Protein AF-A0A350BRD8-F1 (afdb_monomer_lite)

Secondary structure (DSSP, 8-state):
---HHHHHHHHHHHHHHHTTT--B--HHHH-STT-SPSSTTPPPP-TTSHHHHHHHH--S-EEEE-TTSEEEEEEE------SGGGGS-HHHHHHHHHHHHH-TTS-HHHHHHHHHHHHS--TTTSPEEEEEEEEHHHHT--HHHHHTSPBHHHHHHHHTTTSTT---S-----------------------EEEE--TT--HHHHHHHTT--HHHHHHHTT-S-TT---TT-EEEE-

Structure (mmCIF, N/CA/C/O backbone):
data_AF-A0A350BRD8-F1
#
_entry.id   AF-A0A350BRD8-F1
#
loop_
_atom_site.group_PDB
_atom_site.id
_atom_site.type_symbol
_atom_site.label_atom_id
_atom_site.label_alt_id
_atom_site.label_comp_id
_atom_site.label_asym_id
_atom_site.label_entity_id
_atom_site.label_seq_id
_atom_site.pdbx_PDB_ins_code
_atom_site.Cartn_x
_atom_site.Cartn_y
_atom_site.Cartn_z
_atom_site.occupancy
_atom_site.B_iso_or_equiv
_atom_site.auth_seq_id
_atom_site.auth_comp_id
_atom_site.auth_asym_id
_atom_site.auth_atom_id
_atom_site.pdbx_PDB_model_num
ATOM 1 N N . MET A 1 1 ? 2.382 -10.582 1.939 1.00 63.00 1 MET A N 1
ATOM 2 C CA . MET A 1 1 ? 1.944 -9.892 3.173 1.00 63.00 1 MET A CA 1
ATOM 3 C C . MET A 1 1 ? 3.090 -9.024 3.667 1.00 63.00 1 MET A C 1
ATOM 5 O O . MET A 1 1 ? 4.219 -9.290 3.276 1.00 63.00 1 MET A O 1
ATOM 9 N N . PHE A 1 2 ? 2.785 -7.983 4.441 1.00 81.75 2 PHE A N 1
ATOM 10 C CA . PHE A 1 2 ? 3.766 -7.047 4.998 1.00 81.75 2 PHE A CA 1
ATOM 11 C C . PHE A 1 2 ? 4.495 -7.648 6.200 1.00 81.75 2 PHE A C 1
ATOM 13 O O . PHE A 1 2 ? 3.913 -8.454 6.925 1.00 81.75 2 PHE A O 1
ATOM 20 N N . ASN A 1 3 ? 5.745 -7.245 6.429 1.00 87.12 3 ASN A N 1
ATOM 21 C CA . ASN A 1 3 ? 6.460 -7.598 7.656 1.00 87.12 3 ASN A CA 1
ATOM 22 C C . ASN A 1 3 ? 5.919 -6.808 8.870 1.00 87.12 3 ASN A C 1
ATOM 24 O O . ASN A 1 3 ? 5.036 -5.957 8.736 1.00 87.12 3 ASN A O 1
ATOM 28 N N . GLU A 1 4 ? 6.427 -7.087 10.071 1.00 88.00 4 GLU A N 1
ATOM 29 C CA . GLU A 1 4 ? 5.948 -6.460 11.313 1.00 88.00 4 GLU A CA 1
ATOM 30 C C . GLU A 1 4 ? 6.152 -4.933 11.336 1.00 88.00 4 GLU A C 1
ATOM 32 O O . GLU A 1 4 ? 5.241 -4.181 11.697 1.00 88.00 4 GLU A O 1
ATOM 37 N N . ASN A 1 5 ? 7.310 -4.456 10.871 1.00 86.75 5 ASN A N 1
ATOM 38 C CA . ASN A 1 5 ? 7.637 -3.029 10.817 1.00 86.75 5 A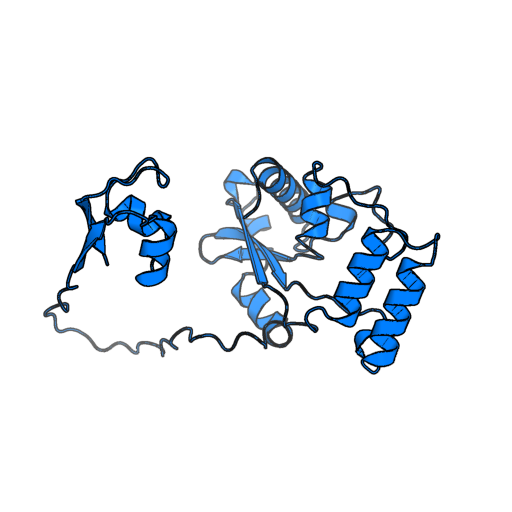SN A CA 1
ATOM 39 C C . ASN A 1 5 ? 6.744 -2.283 9.814 1.00 86.75 5 ASN A C 1
ATOM 41 O O . ASN A 1 5 ? 6.258 -1.186 10.094 1.00 86.75 5 ASN A O 1
ATOM 45 N N . GLU A 1 6 ? 6.490 -2.885 8.653 1.00 87.81 6 GLU A N 1
ATOM 46 C CA . GLU A 1 6 ? 5.563 -2.376 7.641 1.00 87.81 6 GLU A CA 1
ATOM 47 C C . GLU A 1 6 ? 4.118 -2.389 8.151 1.00 87.81 6 GLU A C 1
ATOM 49 O O . GLU A 1 6 ? 3.404 -1.401 8.010 1.00 87.81 6 GLU A O 1
ATOM 54 N N . SER A 1 7 ? 3.686 -3.463 8.808 1.00 89.12 7 SER A N 1
ATOM 55 C CA . SER A 1 7 ? 2.334 -3.563 9.373 1.00 89.12 7 SER A CA 1
ATOM 56 C C . SER A 1 7 ? 2.096 -2.503 10.452 1.00 89.12 7 SER A C 1
ATOM 58 O O . SER A 1 7 ? 1.042 -1.859 10.482 1.00 89.12 7 SER A O 1
ATOM 60 N N . THR A 1 8 ? 3.104 -2.252 11.290 1.00 91.44 8 THR A N 1
ATOM 61 C CA . THR A 1 8 ? 3.085 -1.192 12.305 1.00 91.44 8 THR A CA 1
ATOM 62 C C . THR A 1 8 ? 3.026 0.189 11.655 1.00 91.44 8 THR A C 1
ATOM 64 O O . THR A 1 8 ? 2.136 0.986 11.960 1.00 91.44 8 THR A O 1
ATOM 67 N N . ALA A 1 9 ? 3.904 0.459 10.684 1.00 92.12 9 ALA A N 1
ATOM 68 C CA . ALA A 1 9 ? 3.920 1.731 9.966 1.00 92.12 9 ALA A CA 1
ATOM 69 C C . ALA A 1 9 ? 2.599 2.003 9.226 1.00 92.12 9 ALA A C 1
ATOM 71 O O . ALA A 1 9 ? 2.109 3.137 9.233 1.00 92.12 9 ALA A O 1
ATOM 72 N N . LEU A 1 10 ? 2.001 0.977 8.616 1.00 93.12 10 LEU A N 1
ATOM 73 C CA . LEU A 1 10 ? 0.715 1.075 7.932 1.00 93.12 10 LEU A CA 1
ATOM 74 C C . LEU A 1 10 ? -0.419 1.366 8.921 1.00 93.12 10 LEU A C 1
ATOM 76 O O . LEU A 1 10 ? -1.242 2.247 8.668 1.00 93.12 10 LEU A O 1
ATOM 80 N N . SER A 1 11 ? -0.418 0.698 10.075 1.00 94.06 11 SER A N 1
ATOM 81 C CA . SER A 1 11 ? -1.377 0.945 11.157 1.00 94.06 11 SER A CA 1
ATOM 82 C C . SER A 1 11 ? -1.298 2.385 11.668 1.00 94.06 11 SER A C 1
ATOM 84 O O . SER A 1 11 ? -2.327 3.043 11.822 1.00 94.06 11 SER A O 1
ATOM 86 N N . ASP A 1 12 ? -0.094 2.930 11.850 1.00 94.31 12 ASP A N 1
ATOM 87 C CA . ASP A 1 12 ? 0.103 4.326 12.262 1.00 94.31 12 ASP A CA 1
ATOM 88 C C . ASP A 1 12 ? -0.405 5.330 11.222 1.00 94.31 12 ASP A C 1
ATOM 90 O O . ASP A 1 12 ? -0.990 6.365 11.563 1.00 94.31 12 ASP A O 1
ATOM 94 N N . ILE A 1 13 ? -0.195 5.038 9.935 1.00 94.62 13 ILE A N 1
ATOM 95 C CA . ILE A 1 13 ? -0.726 5.853 8.836 1.00 94.62 13 ILE A CA 1
ATOM 96 C C . ILE A 1 13 ? -2.254 5.848 8.877 1.00 94.62 13 ILE A C 1
ATOM 98 O O . ILE A 1 13 ? -2.859 6.921 8.811 1.00 94.62 13 ILE A O 1
ATOM 102 N N . VAL A 1 14 ? -2.868 4.674 9.038 1.00 95.69 14 VAL A N 1
ATOM 103 C CA . VAL A 1 14 ? -4.323 4.525 9.143 1.00 95.69 14 VAL A CA 1
ATOM 104 C C . VAL A 1 14 ? -4.855 5.321 10.329 1.00 95.69 14 VAL A C 1
ATOM 106 O O . VAL A 1 14 ? -5.685 6.205 10.126 1.00 95.69 14 VAL A O 1
ATOM 109 N N . LYS A 1 15 ? -4.315 5.117 11.538 1.00 94.81 15 LYS A N 1
ATOM 110 C CA . LYS A 1 15 ? -4.694 5.873 12.748 1.00 94.81 15 LYS A CA 1
ATOM 111 C C . LYS A 1 15 ? -4.686 7.383 12.501 1.00 94.81 15 LYS A C 1
ATOM 113 O O . LYS A 1 15 ? -5.634 8.093 12.833 1.00 94.81 15 LYS A O 1
ATOM 118 N N . LYS A 1 16 ? -3.627 7.881 11.857 1.00 94.50 16 LYS A N 1
ATOM 119 C CA . LYS A 1 16 ? -3.446 9.303 11.542 1.00 94.50 16 LYS A CA 1
ATOM 120 C C . LYS A 1 16 ? -4.403 9.835 10.472 1.00 94.50 16 LYS A C 1
ATOM 122 O O . LYS A 1 16 ? -4.724 11.023 10.507 1.00 94.50 16 LYS A O 1
ATOM 127 N N . GLN A 1 17 ? -4.801 9.0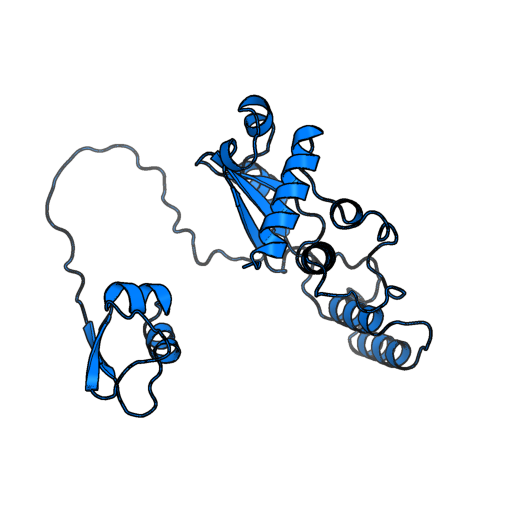29 9.489 1.00 96.12 17 GLN A N 1
ATOM 128 C CA . GLN A 1 17 ? -5.782 9.449 8.482 1.00 96.12 17 GLN A CA 1
ATOM 129 C C . GLN A 1 17 ? -7.196 9.429 9.053 1.00 96.12 17 GLN A C 1
ATOM 131 O O . GLN A 1 17 ? -7.922 10.413 8.917 1.00 96.12 17 GLN A O 1
ATOM 136 N N . VAL A 1 18 ? -7.560 8.359 9.759 1.00 94.88 18 VAL A N 1
ATOM 137 C CA . VAL A 1 18 ? -8.897 8.212 10.337 1.00 94.88 18 VAL A CA 1
ATOM 138 C C . VAL A 1 18 ? -9.157 9.277 11.405 1.00 94.88 18 VAL A C 1
ATOM 140 O O . VAL A 1 18 ? -10.236 9.865 11.420 1.00 94.88 18 VAL A O 1
ATOM 143 N N . SER A 1 19 ? -8.154 9.651 12.210 1.00 92.75 19 SER A N 1
ATOM 144 C CA . SER A 1 19 ? -8.284 10.769 13.162 1.00 92.75 19 SER A CA 1
ATOM 145 C C . SER A 1 19 ? -8.544 12.127 12.498 1.00 92.75 19 SER A C 1
ATOM 147 O O . SER A 1 19 ? -9.063 13.041 13.133 1.00 92.75 19 SER A O 1
ATOM 149 N N . LYS A 1 20 ? -8.242 12.255 11.201 1.00 94.56 20 LYS A N 1
ATOM 150 C CA . LYS A 1 20 ? -8.542 13.430 10.369 1.00 94.56 20 LYS A CA 1
ATOM 151 C C . LYS A 1 20 ? -9.821 13.267 9.548 1.00 94.56 20 LYS A C 1
ATOM 153 O O . LYS A 1 20 ? -10.040 14.054 8.630 1.00 94.56 20 LYS A O 1
ATOM 158 N N . ASN A 1 21 ? -10.634 12.251 9.843 1.00 93.50 21 ASN A N 1
ATOM 159 C CA . ASN A 1 21 ? -11.812 11.863 9.068 1.00 93.50 21 ASN A CA 1
ATOM 160 C C . ASN A 1 21 ? -11.491 11.588 7.588 1.00 93.50 21 ASN A C 1
ATOM 162 O O . ASN A 1 21 ? -12.260 11.947 6.698 1.00 93.50 21 ASN A O 1
ATOM 166 N N . LYS A 1 22 ? -10.331 10.981 7.311 1.00 96.06 22 LYS A N 1
ATOM 167 C CA . LYS A 1 22 ? -9.925 10.584 5.960 1.00 96.06 22 LYS A CA 1
ATOM 168 C C . LYS A 1 22 ? -9.938 9.070 5.812 1.00 96.06 22 LYS A C 1
ATOM 170 O O . LYS A 1 22 ? -9.469 8.348 6.685 1.00 96.06 22 LYS A O 1
ATOM 175 N N . SER A 1 23 ? -10.398 8.622 4.649 1.00 95.69 23 SER A N 1
ATOM 176 C CA . SER A 1 23 ? -10.415 7.221 4.215 1.00 95.69 23 SER A CA 1
ATOM 177 C C . SER A 1 23 ? -9.459 6.958 3.044 1.00 95.69 23 SER A C 1
ATOM 179 O O . SER A 1 23 ? -9.610 5.987 2.313 1.00 95.69 23 SER A O 1
ATOM 181 N N . SER A 1 24 ? -8.473 7.830 2.832 1.00 93.88 24 SER A N 1
ATOM 182 C CA . SER A 1 24 ? -7.509 7.736 1.731 1.00 93.88 24 SER A CA 1
ATOM 183 C C . SER A 1 24 ? -6.085 7.894 2.242 1.00 93.88 24 SER A C 1
ATOM 185 O O . SER A 1 24 ? -5.833 8.757 3.085 1.00 93.88 24 SER A O 1
ATOM 187 N N . ILE A 1 25 ? -5.156 7.144 1.662 1.00 91.56 25 ILE A N 1
ATOM 188 C CA . ILE A 1 25 ? -3.717 7.269 1.877 1.00 91.56 25 ILE A CA 1
ATOM 189 C C . ILE A 1 25 ? -3.098 7.839 0.602 1.00 91.56 25 ILE A C 1
ATOM 191 O O . ILE A 1 25 ? -3.325 7.352 -0.502 1.00 91.56 25 ILE A O 1
ATOM 195 N N . SER A 1 26 ? -2.318 8.902 0.743 1.00 89.00 26 SER A N 1
ATOM 196 C CA . SER A 1 26 ? -1.551 9.508 -0.340 1.00 89.00 26 SER A CA 1
ATOM 197 C C . SER A 1 26 ? -0.060 9.225 -0.180 1.00 89.00 26 SER A C 1
ATOM 199 O O . SER A 1 26 ? 0.421 8.895 0.902 1.00 89.00 26 SER A O 1
ATOM 201 N N . TYR A 1 27 ? 0.720 9.465 -1.236 1.00 83.19 27 TYR A N 1
ATOM 202 C CA . TYR A 1 27 ? 2.174 9.294 -1.181 1.00 83.19 27 TYR A CA 1
ATOM 203 C C . TYR A 1 27 ? 2.873 10.101 -0.076 1.00 83.19 27 TYR A C 1
ATOM 205 O O . TYR A 1 27 ? 3.915 9.675 0.417 1.00 83.19 27 TYR A O 1
ATOM 213 N N . ARG A 1 28 ? 2.297 11.241 0.329 1.00 84.31 28 ARG A N 1
ATOM 214 C CA . ARG A 1 28 ? 2.833 12.098 1.402 1.00 84.31 28 ARG A CA 1
ATOM 215 C C . ARG A 1 28 ? 2.565 11.554 2.803 1.00 84.31 28 ARG A C 1
ATOM 217 O O . ARG A 1 28 ? 3.117 12.062 3.776 1.00 84.31 28 ARG A O 1
ATOM 224 N N . ASP A 1 29 ? 1.668 10.580 2.918 1.00 89.25 29 ASP A N 1
ATOM 225 C CA . ASP A 1 29 ? 1.306 9.986 4.199 1.00 89.25 29 ASP A CA 1
ATOM 226 C C . ASP A 1 29 ? 2.288 8.887 4.611 1.00 89.25 29 ASP A C 1
ATOM 228 O O . ASP A 1 29 ? 2.508 8.698 5.810 1.00 89.25 29 ASP A O 1
ATOM 232 N N . TYR A 1 30 ? 2.935 8.237 3.636 1.00 84.88 30 TYR A N 1
ATOM 233 C CA . TYR A 1 30 ? 4.075 7.359 3.885 1.00 84.88 30 TYR A CA 1
ATOM 234 C C . TYR A 1 30 ? 5.294 8.170 4.324 1.00 84.88 30 TYR A C 1
ATOM 236 O O . TYR A 1 30 ? 5.845 7.897 5.384 1.00 84.88 30 TYR A O 1
ATOM 244 N N . ASP A 1 31 ? 5.650 9.213 3.571 1.00 77.25 31 ASP A N 1
ATOM 245 C CA . ASP A 1 31 ? 6.825 10.048 3.827 1.00 77.25 31 ASP A CA 1
ATOM 246 C C . ASP A 1 31 ? 6.555 11.516 3.435 1.00 77.25 31 ASP A C 1
ATOM 248 O O . ASP A 1 31 ? 6.127 11.809 2.314 1.00 77.25 31 ASP A O 1
ATOM 252 N N . ARG A 1 32 ? 6.805 12.444 4.374 1.00 62.56 32 ARG A N 1
ATOM 253 C CA . ARG A 1 32 ? 6.622 13.894 4.185 1.00 62.56 32 ARG A CA 1
ATOM 254 C C . ARG A 1 32 ? 7.694 14.511 3.284 1.00 62.56 32 ARG A C 1
ATOM 256 O O . ARG A 1 32 ? 7.379 15.473 2.586 1.00 62.56 32 ARG A O 1
ATOM 263 N N . GLU A 1 33 ? 8.918 13.985 3.293 1.00 56.09 33 GLU A N 1
ATOM 264 C CA . GLU A 1 33 ? 10.024 14.493 2.470 1.00 56.09 33 GLU A CA 1
ATOM 265 C C . GLU A 1 33 ? 9.854 14.069 1.005 1.00 56.09 33 GLU A C 1
ATOM 267 O O . GLU A 1 33 ? 10.096 14.844 0.077 1.00 56.09 33 GLU A O 1
ATOM 272 N N . GLY A 1 34 ? 9.286 12.882 0.783 1.00 52.00 34 GLY A N 1
ATOM 273 C CA . GLY A 1 34 ? 8.951 12.325 -0.527 1.00 52.00 34 GLY A CA 1
ATOM 274 C C . GLY A 1 34 ? 7.733 12.943 -1.227 1.00 52.00 34 GLY A C 1
ATOM 275 O O . GLY A 1 34 ? 7.100 12.264 -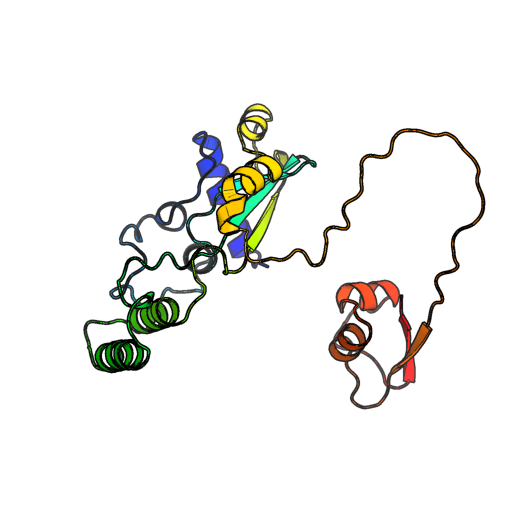2.036 1.00 52.00 34 GLY A O 1
ATOM 276 N N . GLY A 1 35 ? 7.385 14.203 -0.933 1.00 46.75 35 GLY A N 1
ATOM 277 C CA . GLY A 1 35 ? 6.316 14.962 -1.594 1.00 46.75 35 GLY A CA 1
ATOM 278 C C . GLY A 1 35 ? 6.570 15.286 -3.074 1.00 46.75 35 GLY A C 1
ATOM 279 O O . GLY A 1 35 ? 5.656 15.779 -3.741 1.00 46.75 35 GLY A O 1
ATOM 280 N N . LYS A 1 36 ? 7.768 14.981 -3.592 1.00 53.09 36 LYS A N 1
ATOM 281 C CA . LYS A 1 36 ? 8.042 14.848 -5.029 1.00 53.09 36 LYS A CA 1
ATOM 282 C C . LYS A 1 36 ? 7.532 13.471 -5.463 1.00 53.09 36 LYS A C 1
ATOM 284 O O . LYS A 1 36 ? 7.886 12.467 -4.850 1.00 53.09 36 LYS A O 1
ATOM 289 N N . GLY A 1 37 ? 6.630 13.435 -6.442 1.00 54.84 37 GLY A N 1
ATOM 290 C CA . GLY A 1 37 ? 6.007 12.197 -6.915 1.00 54.84 37 GLY A CA 1
ATOM 291 C C . GLY A 1 37 ? 7.032 11.103 -7.223 1.00 54.84 37 GLY A C 1
ATOM 292 O O . GLY A 1 37 ? 8.184 11.388 -7.542 1.00 54.84 37 GLY A O 1
ATOM 293 N N . ILE A 1 38 ? 6.597 9.847 -7.116 1.00 57.16 38 ILE A N 1
ATOM 294 C CA . ILE A 1 38 ? 7.319 8.726 -7.717 1.00 57.16 38 ILE A CA 1
ATOM 295 C C . ILE A 1 38 ? 7.518 9.071 -9.201 1.00 57.16 38 ILE A C 1
ATOM 297 O O . ILE A 1 38 ? 6.546 9.401 -9.877 1.00 57.16 38 ILE A O 1
ATOM 301 N N . GLY A 1 39 ? 8.760 9.087 -9.681 1.00 60.25 39 GLY A N 1
ATOM 302 C CA . GLY A 1 39 ? 9.071 9.534 -11.038 1.00 60.25 39 GLY A CA 1
ATOM 303 C C . GLY A 1 39 ? 10.533 9.314 -11.413 1.00 60.25 39 GLY A C 1
ATOM 304 O O . GLY A 1 39 ? 11.328 8.842 -10.601 1.00 60.25 39 GLY A O 1
ATOM 305 N N . TYR A 1 40 ? 10.895 9.671 -12.646 1.00 56.16 40 TYR A N 1
ATOM 306 C CA . TYR A 1 40 ? 12.172 9.287 -13.265 1.00 56.16 40 TYR A CA 1
ATOM 307 C C . TYR A 1 40 ? 13.433 9.784 -12.526 1.00 56.16 40 TYR A C 1
ATOM 309 O O . TYR A 1 40 ? 14.474 9.125 -12.561 1.00 56.16 40 TYR A O 1
ATOM 317 N N . GLY A 1 41 ? 13.330 10.901 -11.798 1.00 58.34 41 GLY A N 1
ATOM 318 C CA . GLY A 1 41 ? 14.420 11.472 -10.995 1.00 58.34 41 GLY A CA 1
ATOM 319 C C . GLY A 1 41 ? 14.509 10.959 -9.551 1.00 58.34 41 GLY A C 1
ATOM 320 O O . GLY A 1 41 ? 15.322 11.460 -8.777 1.00 58.34 41 GLY A O 1
ATOM 321 N N . MET A 1 42 ? 13.659 10.011 -9.140 1.00 67.81 42 MET A N 1
ATOM 322 C CA . MET A 1 42 ? 13.693 9.460 -7.783 1.00 67.81 42 MET A CA 1
ATOM 323 C C . MET A 1 42 ? 14.839 8.451 -7.649 1.00 67.81 42 MET A C 1
ATOM 325 O O . MET A 1 42 ? 14.845 7.447 -8.343 1.00 67.81 42 MET A O 1
ATOM 329 N N . GLY A 1 43 ? 15.791 8.671 -6.739 1.00 65.69 43 GLY A N 1
ATOM 330 C CA . GLY A 1 43 ? 16.814 7.662 -6.422 1.00 65.69 43 GLY A CA 1
ATOM 331 C C . GLY A 1 43 ? 16.208 6.330 -5.952 1.00 65.69 43 GLY A C 1
ATOM 332 O O . GLY A 1 43 ? 15.028 6.271 -5.606 1.00 65.69 43 GLY A O 1
ATOM 333 N N . ILE A 1 44 ? 17.010 5.256 -5.914 1.00 67.50 44 ILE A N 1
ATOM 334 C CA . ILE A 1 44 ? 16.537 3.970 -5.372 1.00 67.50 44 ILE A CA 1
ATOM 335 C C . ILE A 1 44 ? 16.072 4.205 -3.926 1.00 67.50 44 ILE A C 1
ATOM 337 O O . ILE A 1 44 ? 16.878 4.663 -3.111 1.00 67.50 44 ILE A O 1
ATOM 341 N N . PRO A 1 45 ? 14.794 3.939 -3.602 1.00 68.88 45 PRO A N 1
ATOM 342 C CA . PRO A 1 45 ? 14.314 4.065 -2.237 1.00 68.88 45 PRO A CA 1
ATOM 343 C C . PRO A 1 45 ? 15.050 3.068 -1.342 1.00 68.88 45 PRO A C 1
ATOM 345 O O . PRO A 1 45 ? 15.261 1.917 -1.719 1.00 68.88 45 PRO A O 1
ATOM 348 N N . ASP A 1 46 ? 15.400 3.503 -0.137 1.00 77.31 46 ASP A N 1
ATOM 349 C CA . ASP A 1 46 ? 15.833 2.584 0.908 1.00 77.31 46 ASP A CA 1
ATOM 350 C C . ASP A 1 46 ? 14.633 1.739 1.352 1.00 77.31 46 ASP A C 1
ATOM 352 O O . ASP A 1 46 ? 13.728 2.240 2.018 1.00 77.31 46 ASP A O 1
ATOM 356 N N . LEU A 1 47 ? 14.606 0.474 0.932 1.00 78.50 47 LEU A N 1
ATOM 357 C CA . LEU A 1 47 ? 13.527 -0.462 1.249 1.00 78.50 47 LEU A CA 1
ATOM 358 C C . LEU A 1 47 ? 13.628 -1.029 2.673 1.00 78.50 47 LEU A C 1
ATOM 360 O O . LEU A 1 47 ? 12.710 -1.720 3.102 1.00 78.50 47 LEU A O 1
ATOM 364 N N . SER A 1 48 ? 14.704 -0.733 3.415 1.00 81.62 48 SER A N 1
ATOM 365 C CA . SER A 1 48 ? 14.762 -1.042 4.849 1.00 81.62 48 SER A CA 1
ATOM 366 C C . SER A 1 48 ? 13.874 -0.106 5.676 1.00 81.62 48 SER A C 1
ATOM 368 O O . SER A 1 48 ? 13.433 -0.474 6.765 1.00 81.62 48 SER A O 1
ATOM 370 N N . ASP A 1 49 ? 13.542 1.075 5.138 1.00 85.19 49 ASP A N 1
ATOM 371 C CA . ASP A 1 49 ? 12.535 1.963 5.706 1.00 85.19 49 ASP A CA 1
ATOM 372 C C . ASP A 1 49 ? 11.128 1.416 5.384 1.00 85.19 49 ASP A C 1
ATOM 374 O O . ASP A 1 49 ? 10.709 1.416 4.216 1.00 85.19 49 ASP A O 1
ATOM 378 N N . PRO A 1 50 ? 10.348 0.998 6.400 1.00 86.44 50 PRO A N 1
ATOM 379 C CA . PRO A 1 50 ? 9.041 0.389 6.185 1.00 86.44 50 PRO A CA 1
ATOM 380 C C . PRO A 1 50 ? 8.065 1.336 5.480 1.00 86.44 50 PRO A C 1
ATOM 382 O O . PRO A 1 50 ? 7.225 0.891 4.704 1.00 86.44 50 PRO A O 1
ATOM 385 N N . ARG A 1 51 ? 8.170 2.655 5.680 1.00 87.25 51 ARG A N 1
ATOM 386 C CA . ARG A 1 51 ? 7.290 3.628 5.021 1.00 87.25 51 ARG A CA 1
ATOM 387 C C . ARG A 1 51 ? 7.626 3.768 3.544 1.00 87.25 51 ARG A C 1
ATOM 389 O O . ARG A 1 51 ? 6.713 3.878 2.726 1.00 87.25 51 ARG A O 1
ATOM 396 N N . LYS A 1 52 ? 8.910 3.740 3.184 1.00 83.38 52 LYS A N 1
ATOM 397 C CA . LYS A 1 52 ? 9.333 3.766 1.776 1.00 83.38 52 LYS A CA 1
ATOM 398 C C . LYS A 1 52 ? 8.997 2.455 1.072 1.00 83.38 52 LYS A C 1
ATOM 400 O O . LYS A 1 52 ? 8.522 2.510 -0.060 1.00 83.38 52 LYS A O 1
ATOM 405 N N . SER A 1 53 ? 9.147 1.313 1.744 1.00 83.62 53 SER A N 1
ATOM 406 C CA . SER A 1 53 ? 8.700 0.014 1.223 1.00 83.62 53 SER A CA 1
ATOM 407 C C . SER A 1 53 ? 7.184 -0.012 0.980 1.00 83.62 53 SER A C 1
ATOM 409 O O . SER A 1 53 ? 6.725 -0.312 -0.128 1.00 83.62 53 SER A O 1
ATOM 411 N N . LEU A 1 54 ? 6.391 0.429 1.965 1.00 85.81 54 LEU A N 1
ATOM 412 C CA . LEU A 1 54 ? 4.941 0.575 1.819 1.00 85.81 54 LEU A CA 1
ATOM 413 C C . LEU A 1 54 ? 4.576 1.525 0.682 1.00 85.81 54 LEU A C 1
ATOM 415 O O . LEU A 1 54 ? 3.690 1.197 -0.085 1.00 85.81 54 LEU A O 1
ATOM 419 N N . LYS A 1 55 ? 5.265 2.660 0.521 1.00 82.00 55 LYS A N 1
ATOM 420 C CA . LYS A 1 55 ? 5.032 3.609 -0.583 1.00 82.00 55 LYS A CA 1
ATOM 421 C C . LYS A 1 55 ? 5.235 2.983 -1.970 1.00 82.00 55 LYS A C 1
ATOM 423 O O . LYS A 1 55 ? 4.642 3.449 -2.942 1.00 82.00 55 LYS A O 1
ATOM 428 N N . MET A 1 56 ? 6.123 1.996 -2.075 1.00 76.88 56 MET A N 1
ATOM 429 C CA . MET A 1 56 ? 6.409 1.290 -3.328 1.00 76.88 56 MET A CA 1
ATOM 430 C C . MET A 1 56 ? 5.426 0.150 -3.584 1.00 76.88 56 MET A C 1
ATOM 432 O O . MET A 1 56 ? 5.095 -0.126 -4.736 1.00 76.88 56 MET A O 1
ATOM 436 N N . THR A 1 57 ? 4.957 -0.489 -2.513 1.00 78.19 57 THR A N 1
ATOM 437 C CA . THR A 1 57 ? 4.031 -1.625 -2.591 1.00 78.19 57 THR A CA 1
ATOM 438 C C . THR A 1 57 ? 2.576 -1.175 -2.693 1.00 78.19 57 THR A C 1
ATOM 440 O O . THR A 1 57 ? 1.798 -1.735 -3.456 1.00 78.19 57 THR A O 1
ATOM 443 N N . LEU A 1 58 ? 2.217 -0.153 -1.921 1.00 78.50 58 LEU A N 1
ATOM 444 C CA . LEU A 1 58 ? 0.922 0.503 -1.896 1.00 78.50 58 LEU A CA 1
ATOM 445 C C . LEU A 1 58 ? 1.058 1.870 -2.561 1.00 78.50 58 LEU A C 1
ATOM 447 O O . LEU A 1 58 ? 1.822 2.733 -2.123 1.00 78.50 58 LEU A O 1
ATOM 451 N N . GLY A 1 59 ? 0.271 2.088 -3.604 1.00 78.56 59 GLY A N 1
ATOM 452 C CA . GLY A 1 59 ? 0.088 3.390 -4.208 1.00 78.56 59 GLY A CA 1
ATOM 453 C C . GLY A 1 59 ? -0.773 4.301 -3.331 1.00 78.56 59 GLY A C 1
ATOM 454 O O . GLY A 1 59 ? -0.593 4.444 -2.113 1.00 78.56 59 GLY A O 1
ATOM 455 N N . LYS A 1 60 ? -1.741 4.956 -3.971 1.00 84.38 60 LYS A N 1
ATOM 456 C CA . LYS A 1 60 ? -2.758 5.744 -3.270 1.00 84.38 60 LYS A CA 1
ATOM 457 C C . LYS A 1 60 ? -3.864 4.813 -2.768 1.00 84.38 60 LYS A C 1
ATOM 459 O O . LYS A 1 60 ? -4.888 4.653 -3.423 1.00 84.38 60 LYS A O 1
ATOM 464 N N . GLY A 1 61 ? -3.651 4.221 -1.598 1.00 88.94 61 GLY A N 1
ATOM 465 C CA . GLY A 1 61 ? -4.607 3.296 -0.995 1.00 88.94 61 GLY A CA 1
ATOM 466 C C . GLY A 1 61 ? -5.877 3.972 -0.469 1.00 88.94 61 GLY A C 1
ATOM 467 O O . GLY A 1 61 ? -5.919 5.173 -0.189 1.00 88.94 61 GLY A O 1
ATOM 468 N N . SER A 1 62 ? -6.920 3.172 -0.278 1.00 93.44 62 SER A N 1
ATOM 469 C CA . SER A 1 62 ? -8.135 3.533 0.455 1.00 93.44 62 SER A CA 1
ATOM 470 C C . SER A 1 62 ? -8.213 2.762 1.767 1.00 93.44 62 SER A C 1
ATOM 472 O O . SER A 1 62 ? -7.729 1.641 1.871 1.00 93.44 62 SER A O 1
ATOM 474 N N . ILE A 1 63 ? -8.814 3.375 2.778 1.00 96.50 63 ILE A N 1
ATOM 475 C CA . ILE A 1 63 ? -9.057 2.779 4.088 1.00 96.50 63 ILE A CA 1
ATOM 476 C C . ILE A 1 63 ? -10.536 2.428 4.141 1.00 96.50 63 ILE A C 1
ATOM 478 O O . ILE A 1 63 ? -11.389 3.307 4.002 1.00 96.50 63 ILE A O 1
ATOM 482 N N . VAL A 1 64 ? -10.826 1.150 4.334 1.00 94.75 64 VAL A N 1
ATOM 483 C CA . VAL A 1 64 ? -12.184 0.606 4.375 1.00 94.75 64 VAL A CA 1
ATOM 484 C C . VAL A 1 64 ? -12.385 -0.194 5.654 1.00 94.75 64 VAL A C 1
ATOM 486 O O . VAL A 1 64 ? -11.420 -0.523 6.350 1.00 94.75 64 VAL A O 1
ATOM 489 N N . ARG A 1 65 ? -13.635 -0.541 5.945 1.00 92.75 65 ARG A N 1
ATOM 490 C CA . ARG A 1 65 ? -13.985 -1.554 6.945 1.00 92.75 65 ARG A CA 1
ATOM 491 C C . ARG A 1 65 ? -14.609 -2.782 6.293 1.00 92.75 65 ARG A C 1
ATOM 493 O O . ARG A 1 65 ? -15.365 -2.653 5.330 1.00 92.75 65 ARG A O 1
ATOM 500 N N . ASP A 1 66 ? -14.311 -3.962 6.817 1.00 84.62 66 ASP A N 1
ATOM 501 C CA . ASP A 1 66 ? -15.014 -5.188 6.434 1.00 84.62 66 ASP A CA 1
ATOM 502 C C . ASP A 1 66 ? -16.311 -5.377 7.247 1.00 84.62 66 ASP A C 1
ATOM 504 O O . ASP A 1 66 ? -16.622 -4.603 8.161 1.00 84.62 66 ASP A O 1
ATOM 508 N N . GLY A 1 67 ? -17.091 -6.404 6.895 1.00 75.38 67 GLY A N 1
ATOM 509 C CA . GLY A 1 67 ? -18.343 -6.743 7.584 1.00 75.38 67 GLY A CA 1
ATOM 510 C C . GLY A 1 67 ? -18.158 -7.174 9.044 1.00 75.38 67 GLY A C 1
ATOM 511 O O . GLY A 1 67 ? -19.111 -7.133 9.816 1.00 75.38 67 GLY A O 1
ATOM 512 N N . SER A 1 68 ? -16.931 -7.516 9.439 1.00 76.88 68 SER A N 1
ATOM 513 C CA . SER A 1 68 ? -16.564 -7.935 10.794 1.00 76.88 68 SER A CA 1
ATOM 514 C C . SER A 1 68 ? -16.002 -6.783 11.638 1.00 76.88 68 SER A C 1
ATOM 516 O O . SER A 1 68 ? -15.549 -7.007 12.758 1.00 76.88 68 SER A O 1
ATOM 518 N N . GLY A 1 69 ? -16.003 -5.551 11.115 1.00 78.06 69 GLY A N 1
ATOM 519 C CA . GLY A 1 69 ? -15.507 -4.366 11.818 1.00 78.06 69 GLY A CA 1
ATOM 520 C C . GLY A 1 69 ? -13.982 -4.225 11.832 1.00 78.06 69 GLY A C 1
ATOM 521 O O . GLY A 1 69 ? -13.454 -3.377 12.555 1.00 78.06 69 GLY A O 1
ATOM 522 N N . ASN A 1 70 ? -13.258 -5.016 11.034 1.00 87.00 70 ASN A N 1
ATOM 523 C CA . ASN A 1 70 ? -11.829 -4.809 10.841 1.00 87.00 70 ASN A CA 1
ATOM 524 C C . ASN A 1 70 ? -11.600 -3.658 9.868 1.00 87.00 70 ASN A C 1
ATOM 526 O O . ASN A 1 70 ? -12.297 -3.518 8.864 1.00 87.00 70 ASN A O 1
ATOM 530 N N . VAL A 1 71 ? -10.567 -2.873 10.135 1.00 93.50 71 VAL A N 1
ATOM 531 C CA . VAL A 1 71 ? -10.077 -1.854 9.217 1.00 93.50 71 VAL A CA 1
ATOM 532 C C . VAL A 1 71 ? -9.072 -2.494 8.267 1.00 93.50 71 VAL A C 1
ATOM 534 O O . VAL A 1 71 ? -8.220 -3.299 8.661 1.00 93.50 71 VAL A O 1
ATOM 537 N N . MET A 1 72 ? -9.171 -2.123 6.997 1.00 92.50 72 MET A N 1
ATOM 538 C CA . MET A 1 72 ? -8.310 -2.605 5.931 1.00 92.50 72 MET A CA 1
ATOM 539 C C . MET A 1 72 ? -7.797 -1.443 5.092 1.00 92.50 72 MET A C 1
ATOM 541 O O . MET A 1 72 ? -8.501 -0.461 4.863 1.00 92.50 72 MET A O 1
ATOM 545 N N . VAL A 1 73 ? -6.580 -1.593 4.585 1.00 93.94 73 VAL A N 1
ATOM 546 C CA . VAL A 1 73 ? -6.068 -0.786 3.483 1.00 93.94 73 VAL A CA 1
ATOM 547 C C . VAL A 1 73 ? -6.232 -1.581 2.201 1.00 93.94 73 VAL A C 1
ATOM 549 O O . VAL A 1 73 ? -5.815 -2.737 2.111 1.00 93.94 73 VAL A O 1
ATOM 552 N N . VAL A 1 74 ? -6.856 -0.957 1.214 1.00 90.19 74 VAL A N 1
ATOM 553 C CA . VAL A 1 74 ? -7.112 -1.546 -0.094 1.00 90.19 74 VAL A CA 1
ATOM 554 C C . VAL A 1 74 ? -6.479 -0.691 -1.173 1.00 90.19 74 VAL A C 1
ATOM 556 O O . VAL A 1 74 ? -6.539 0.538 -1.123 1.00 90.19 74 VAL A O 1
ATOM 559 N N . ASP A 1 75 ? -5.855 -1.345 -2.137 1.00 87.25 75 ASP A N 1
ATOM 560 C CA . ASP A 1 75 ? -5.281 -0.692 -3.302 1.00 87.25 75 ASP A CA 1
ATOM 561 C C . ASP A 1 75 ? -5.540 -1.562 -4.528 1.00 87.25 75 ASP A C 1
ATOM 563 O O . ASP A 1 75 ? -5.410 -2.785 -4.464 1.00 87.25 75 ASP A O 1
ATOM 567 N N . GLU A 1 76 ? -5.935 -0.936 -5.629 1.00 81.75 76 GLU A N 1
ATOM 568 C CA . GLU A 1 76 ? -5.979 -1.594 -6.931 1.00 81.75 76 GLU A CA 1
ATOM 569 C C . GLU A 1 76 ? -4.751 -1.103 -7.658 1.00 81.75 76 GLU A C 1
ATOM 571 O O . GLU A 1 76 ? -4.781 -0.002 -8.206 1.00 81.75 76 GLU A O 1
ATOM 576 N N . TYR A 1 77 ? -3.671 -1.878 -7.583 1.00 71.81 77 TYR A N 1
ATOM 577 C CA . TYR A 1 77 ? -2.385 -1.445 -8.092 1.00 71.81 77 TYR A CA 1
ATOM 578 C C . TYR A 1 77 ? -2.514 -1.116 -9.578 1.00 71.81 77 TYR A C 1
ATOM 580 O O . TYR A 1 77 ? -2.621 -1.999 -10.426 1.00 71.81 77 TYR A O 1
ATOM 588 N N . ASP A 1 78 ? -2.542 0.166 -9.906 1.00 67.94 78 ASP A N 1
ATOM 589 C CA . ASP A 1 78 ? -2.632 0.646 -11.265 1.00 67.94 78 ASP A CA 1
ATOM 590 C C . ASP A 1 78 ? -1.392 1.465 -11.577 1.00 67.94 78 ASP A C 1
ATOM 592 O O . ASP A 1 78 ? -1.126 2.518 -10.997 1.00 67.94 78 ASP A O 1
ATOM 596 N N . PHE A 1 79 ? -0.632 1.022 -12.573 1.00 64.00 79 PHE A N 1
ATOM 597 C CA . PHE A 1 79 ? 0.269 1.943 -13.240 1.00 64.00 79 PHE A CA 1
ATOM 598 C C . PHE A 1 79 ? -0.592 2.860 -14.101 1.00 64.00 79 PHE A C 1
ATOM 600 O O . PHE A 1 79 ? -0.775 2.616 -15.299 1.00 64.00 79 PHE A O 1
ATOM 607 N N . ALA A 1 80 ? -1.153 3.898 -13.478 1.00 52.91 80 ALA A N 1
ATOM 608 C CA . ALA A 1 80 ? -1.714 5.036 -14.180 1.00 52.91 80 ALA A CA 1
ATOM 609 C C . ALA A 1 80 ? -0.585 5.620 -15.036 1.00 52.91 80 ALA A C 1
ATOM 611 O O . ALA A 1 80 ? 0.292 6.329 -14.543 1.00 52.91 80 ALA A O 1
ATOM 612 N N . GLY A 1 81 ? -0.556 5.227 -16.311 1.00 51.47 81 GLY A N 1
ATOM 613 C CA . GLY A 1 81 ? 0.413 5.710 -17.281 1.00 51.47 81 GLY A CA 1
ATOM 614 C C . GLY A 1 81 ? 0.147 7.187 -17.500 1.00 51.47 81 GLY A C 1
ATOM 615 O O . GLY A 1 81 ? -0.711 7.551 -18.298 1.00 51.47 81 GLY A O 1
ATOM 616 N N . GLY A 1 82 ? 0.834 8.034 -16.737 1.00 49.53 82 GLY A N 1
ATOM 617 C CA . GLY A 1 82 ? 0.825 9.474 -16.954 1.00 49.53 82 GLY A CA 1
ATOM 618 C C . GLY A 1 82 ? 1.508 9.859 -18.267 1.00 49.53 82 GLY A C 1
ATOM 619 O O . GLY A 1 82 ? 1.279 10.961 -18.759 1.00 49.53 82 GLY A O 1
ATOM 620 N N . GLY A 1 83 ? 2.319 8.971 -18.849 1.00 58.00 83 GLY A N 1
ATOM 621 C CA . GLY A 1 83 ? 2.992 9.203 -20.115 1.00 58.00 83 GLY A CA 1
ATOM 622 C C . GLY A 1 83 ? 2.365 8.466 -21.296 1.00 58.00 83 GLY A C 1
ATOM 623 O O . GLY A 1 83 ? 1.579 7.520 -21.193 1.00 58.00 83 GLY A O 1
ATOM 624 N N . ASN A 1 84 ? 2.739 8.943 -22.480 1.00 67.31 84 ASN A N 1
ATOM 625 C CA . ASN A 1 84 ? 2.298 8.389 -23.753 1.00 67.31 84 ASN A CA 1
ATOM 626 C C . ASN A 1 84 ? 2.938 7.025 -24.063 1.00 67.31 84 ASN A C 1
ATOM 628 O O . ASN A 1 84 ? 2.489 6.380 -25.009 1.00 67.31 84 ASN A O 1
ATOM 632 N N . LEU A 1 85 ? 3.923 6.555 -23.277 1.00 75.69 85 LEU A N 1
ATOM 633 C CA . LEU A 1 85 ? 4.696 5.342 -23.579 1.00 75.69 85 LEU A CA 1
ATOM 634 C C . LEU A 1 85 ? 3.811 4.112 -23.782 1.00 75.69 85 LEU A C 1
ATOM 636 O O . LEU A 1 85 ? 4.036 3.362 -24.726 1.00 75.69 85 LEU A O 1
ATOM 640 N N . LYS A 1 86 ? 2.769 3.919 -22.960 1.00 74.62 86 LYS A N 1
ATOM 641 C CA . LYS A 1 86 ? 1.843 2.777 -23.108 1.00 74.62 86 LYS A CA 1
ATOM 642 C C . LYS A 1 86 ? 1.198 2.697 -24.490 1.00 74.62 86 LYS A C 1
ATOM 644 O O . LYS A 1 86 ? 0.957 1.588 -24.966 1.00 74.62 86 LYS A O 1
ATOM 649 N N . LYS A 1 87 ? 0.936 3.856 -25.105 1.00 79.38 87 LYS A N 1
ATOM 650 C CA . LYS A 1 87 ? 0.255 4.010 -26.399 1.00 79.38 87 LYS A CA 1
ATOM 651 C C . LYS A 1 87 ? 1.206 3.912 -27.592 1.00 79.38 87 LYS A C 1
ATOM 653 O O . LYS A 1 87 ? 0.729 3.819 -28.719 1.00 79.38 87 LYS A O 1
ATOM 658 N N . LEU A 1 88 ? 2.518 3.954 -27.358 1.00 83.31 88 LEU A N 1
ATOM 659 C CA . LEU A 1 88 ? 3.505 3.873 -28.427 1.00 83.31 88 LEU A CA 1
ATOM 660 C C . LEU A 1 88 ? 3.599 2.446 -28.997 1.00 83.31 88 LEU A C 1
ATOM 662 O O . LEU A 1 88 ? 3.376 1.468 -28.273 1.00 83.31 88 LEU A O 1
ATOM 666 N N . PRO A 1 89 ? 3.968 2.296 -30.278 1.00 87.81 89 PRO A N 1
ATOM 667 C CA . PRO A 1 89 ? 4.370 1.016 -30.849 1.00 87.81 89 PRO A CA 1
ATOM 668 C C . PRO A 1 89 ? 5.515 0.355 -30.070 1.00 87.81 89 PRO A C 1
ATOM 670 O O . PRO A 1 89 ? 6.318 1.020 -29.415 1.00 87.81 89 PRO A O 1
ATOM 673 N N . LEU A 1 90 ? 5.637 -0.973 -30.185 1.00 83.31 90 LEU A N 1
ATOM 674 C CA . LEU A 1 90 ? 6.643 -1.752 -29.450 1.00 83.31 90 LEU A CA 1
ATOM 675 C C . LEU A 1 90 ? 8.080 -1.255 -29.682 1.00 83.31 90 LEU A C 1
ATOM 677 O O . LEU A 1 90 ? 8.848 -1.161 -28.729 1.00 83.31 90 LEU A O 1
ATOM 681 N N . GLY A 1 91 ? 8.434 -0.903 -30.921 1.00 85.12 91 GLY A N 1
ATOM 682 C CA . GLY A 1 91 ? 9.767 -0.382 -31.241 1.00 85.12 91 GLY A CA 1
ATOM 683 C C . GLY A 1 91 ? 10.082 0.930 -30.519 1.00 85.12 91 GLY A C 1
ATOM 684 O O . GLY A 1 91 ? 11.165 1.081 -29.964 1.00 85.12 91 GLY A O 1
ATOM 685 N N . GLU A 1 92 ? 9.113 1.841 -30.439 1.00 89.38 92 GLU A N 1
ATOM 686 C CA . GLU A 1 92 ? 9.265 3.128 -29.749 1.00 89.38 92 GLU A CA 1
ATOM 687 C C . GLU A 1 92 ? 9.339 2.962 -28.225 1.00 89.38 92 GLU A C 1
ATOM 689 O O . GLU A 1 92 ? 10.103 3.662 -27.564 1.00 89.38 92 GLU A O 1
ATOM 694 N N . LYS A 1 93 ? 8.619 1.983 -27.658 1.00 86.12 93 LYS A N 1
ATOM 695 C CA . LYS A 1 93 ? 8.763 1.605 -26.241 1.00 86.12 93 LYS A CA 1
ATOM 696 C C . LYS A 1 93 ? 10.174 1.114 -25.926 1.00 86.12 93 LYS A C 1
ATOM 698 O O . LYS A 1 93 ? 10.757 1.516 -24.922 1.00 86.12 93 LYS A O 1
ATOM 703 N N . VAL A 1 94 ? 10.718 0.241 -26.777 1.00 84.75 94 VAL A N 1
ATOM 704 C CA . VAL A 1 94 ? 12.082 -0.282 -26.622 1.00 84.75 94 VAL A CA 1
ATOM 705 C C . VAL A 1 94 ? 13.106 0.841 -26.777 1.00 84.75 94 VAL A C 1
ATOM 707 O O . VAL A 1 94 ? 14.018 0.929 -25.960 1.00 84.75 94 VAL A O 1
ATOM 710 N N . GLN A 1 95 ? 12.925 1.738 -27.751 1.00 87.56 95 GLN A N 1
ATOM 711 C CA . GLN A 1 95 ? 13.816 2.883 -27.938 1.00 87.56 95 GLN A CA 1
ATOM 712 C C . GLN A 1 95 ? 13.820 3.808 -26.715 1.00 87.56 95 GLN A C 1
ATOM 714 O O . GLN A 1 95 ? 14.890 4.136 -26.213 1.00 87.56 95 GLN A O 1
ATOM 719 N N . ALA A 1 96 ? 12.648 4.139 -26.163 1.00 87.50 96 ALA A N 1
ATOM 720 C CA . ALA A 1 96 ? 12.548 4.967 -24.961 1.00 87.50 96 ALA A CA 1
ATOM 721 C C . ALA A 1 96 ? 13.270 4.350 -23.747 1.00 87.50 96 ALA A C 1
ATOM 723 O O . ALA A 1 96 ? 13.841 5.072 -22.930 1.00 87.50 96 ALA A O 1
ATOM 724 N N . LEU A 1 97 ? 13.280 3.016 -23.627 1.00 86.06 97 LEU A N 1
ATOM 725 C CA . LEU A 1 97 ? 14.050 2.327 -22.589 1.00 86.06 97 LEU A CA 1
ATOM 726 C C . LEU A 1 97 ? 15.556 2.365 -22.844 1.00 86.06 97 LEU A C 1
ATOM 728 O O . LEU A 1 97 ? 16.313 2.572 -21.897 1.00 86.06 97 LEU A O 1
ATOM 732 N N . ILE A 1 98 ? 15.992 2.172 -24.092 1.00 87.56 98 ILE A N 1
ATOM 733 C CA . ILE A 1 98 ? 17.409 2.273 -24.467 1.00 87.56 98 ILE A CA 1
ATOM 734 C C . ILE A 1 98 ? 17.925 3.677 -24.145 1.00 87.56 98 ILE A C 1
ATOM 736 O O . ILE A 1 98 ? 18.916 3.810 -23.424 1.00 87.56 98 ILE A O 1
ATOM 740 N N . ASP A 1 99 ? 17.207 4.708 -24.592 1.00 89.31 99 ASP A N 1
ATOM 741 C CA . ASP A 1 99 ? 17.550 6.108 -24.336 1.00 89.31 99 ASP A CA 1
ATOM 742 C C . ASP A 1 99 ? 17.666 6.360 -22.829 1.00 89.31 99 ASP A C 1
ATOM 744 O O . ASP A 1 99 ? 18.624 6.979 -22.362 1.00 89.31 99 ASP A O 1
ATOM 748 N N . ALA A 1 100 ? 16.745 5.796 -22.043 1.00 86.56 100 ALA A N 1
ATOM 749 C CA . ALA A 1 100 ? 16.731 5.982 -20.605 1.00 86.56 100 ALA A CA 1
ATOM 750 C C . ALA A 1 100 ? 17.884 5.310 -19.857 1.00 86.56 100 ALA A C 1
ATOM 752 O O . ALA A 1 100 ? 18.401 5.892 -18.908 1.00 86.56 100 ALA A O 1
ATOM 753 N N . VAL A 1 101 ? 18.313 4.117 -20.277 1.00 84.94 101 VAL A N 1
ATOM 754 C CA . VAL A 1 101 ? 19.472 3.431 -19.674 1.00 84.94 101 VAL A CA 1
ATOM 755 C C . VAL A 1 101 ? 20.768 4.198 -19.942 1.00 84.94 101 VAL A C 1
ATOM 757 O O . VAL A 1 101 ? 21.695 4.148 -19.134 1.00 84.94 101 VAL A O 1
ATOM 760 N N . THR A 1 102 ? 20.833 4.924 -21.059 1.00 85.94 102 THR A N 1
ATOM 761 C CA . THR A 1 102 ? 22.000 5.739 -21.426 1.00 85.94 102 THR A CA 1
ATOM 762 C C . THR A 1 102 ? 21.968 7.162 -20.868 1.00 85.94 102 THR A C 1
ATOM 764 O O . THR A 1 102 ? 22.986 7.852 -20.914 1.00 85.94 102 THR A O 1
ATOM 767 N N . ASN A 1 103 ? 20.833 7.610 -20.324 1.00 84.81 103 ASN A N 1
ATOM 768 C CA . ASN A 1 103 ? 20.665 8.966 -19.817 1.00 84.81 103 ASN A CA 1
ATOM 769 C C . ASN A 1 103 ? 21.116 9.075 -18.343 1.00 84.81 103 ASN A C 1
ATOM 771 O O . ASN A 1 103 ? 20.470 8.490 -17.470 1.00 84.81 103 ASN A O 1
ATOM 775 N N . PRO A 1 104 ? 22.169 9.856 -18.027 1.00 83.50 104 PRO A N 1
ATOM 776 C CA . PRO A 1 104 ? 22.675 9.990 -16.660 1.00 83.50 104 PRO A CA 1
ATOM 777 C C . PRO A 1 104 ? 21.710 10.706 -15.700 1.00 83.50 104 PRO A C 1
ATOM 779 O O . PRO A 1 104 ? 21.838 10.542 -14.487 1.00 83.50 104 PRO A O 1
ATOM 782 N N . ASP A 1 105 ? 20.736 11.463 -16.214 1.00 83.25 105 ASP A N 1
ATOM 783 C CA . ASP A 1 105 ? 19.727 12.154 -15.403 1.00 83.25 105 ASP A CA 1
ATOM 784 C C . ASP A 1 105 ? 18.588 11.221 -14.959 1.00 83.25 105 ASP A C 1
ATOM 786 O O . ASP A 1 105 ? 17.775 11.578 -14.098 1.00 83.25 105 ASP A O 1
ATOM 790 N N . ILE A 1 106 ? 18.515 10.013 -15.530 1.00 78.56 106 ILE A N 1
ATOM 791 C CA . ILE A 1 106 ? 17.514 9.015 -15.166 1.00 78.56 106 ILE A CA 1
ATOM 792 C C . ILE A 1 106 ? 18.104 8.058 -14.139 1.00 78.56 106 ILE A C 1
ATOM 794 O O . ILE A 1 106 ? 19.091 7.355 -14.344 1.00 78.56 106 ILE A O 1
ATOM 798 N N . SER A 1 107 ? 17.448 8.011 -12.988 1.00 80.25 107 SER A N 1
ATOM 799 C CA . SER A 1 107 ? 17.817 7.101 -11.914 1.00 80.25 107 SER A CA 1
ATOM 800 C C . SER A 1 107 ? 17.542 5.636 -12.282 1.00 80.25 107 SER A C 1
ATOM 802 O O . SER A 1 107 ? 16.655 5.319 -13.075 1.00 80.25 107 SER A O 1
ATOM 804 N N . LYS A 1 108 ? 18.218 4.702 -11.600 1.00 78.44 108 LYS A N 1
ATOM 805 C CA . LYS A 1 108 ? 17.933 3.257 -11.714 1.00 78.44 108 LYS A CA 1
ATOM 806 C C . LYS A 1 108 ? 16.459 2.923 -11.448 1.00 78.44 108 LYS A C 1
ATOM 808 O O . LYS A 1 108 ? 15.885 2.068 -12.114 1.00 78.44 108 LYS A O 1
ATOM 813 N N . TYR A 1 109 ? 15.843 3.615 -10.491 1.00 76.06 109 TYR A N 1
ATOM 814 C CA . TYR A 1 109 ? 14.415 3.475 -10.222 1.00 76.06 109 TYR A CA 1
ATOM 815 C C . TYR A 1 109 ? 13.562 4.078 -11.347 1.00 76.06 109 TYR A C 1
ATOM 817 O O . TYR A 1 109 ? 12.563 3.487 -11.739 1.00 76.06 109 TYR A O 1
ATOM 825 N N . GLY A 1 110 ? 13.974 5.208 -11.919 1.00 76.25 110 GLY A N 1
ATOM 826 C CA . GLY A 1 110 ? 13.345 5.803 -13.095 1.00 76.25 110 GLY A CA 1
ATOM 827 C C . GLY A 1 110 ? 13.312 4.860 -14.295 1.00 76.25 110 GLY A C 1
ATOM 828 O O . GLY A 1 110 ? 12.283 4.776 -14.959 1.00 76.25 110 GLY A O 1
ATOM 829 N N . ILE A 1 111 ? 14.375 4.082 -14.515 1.00 81.62 111 ILE A N 1
ATOM 830 C CA . ILE A 1 111 ? 14.408 3.020 -15.534 1.00 81.62 111 ILE A CA 1
ATOM 831 C C . ILE A 1 111 ? 13.374 1.928 -15.215 1.00 81.62 111 ILE A C 1
ATOM 833 O O . ILE A 1 111 ? 12.597 1.543 -16.087 1.00 81.62 111 ILE A O 1
ATOM 837 N N . ALA A 1 112 ? 13.315 1.454 -13.966 1.00 78.62 112 ALA A N 1
ATOM 838 C CA . ALA A 1 112 ? 12.314 0.468 -13.550 1.00 78.62 112 ALA A CA 1
ATOM 839 C C . ALA A 1 112 ? 10.876 1.000 -13.711 1.00 78.62 112 ALA A C 1
ATOM 841 O O . ALA A 1 112 ? 9.986 0.273 -14.151 1.00 78.62 112 ALA A O 1
ATOM 842 N N . HIS A 1 113 ? 10.658 2.282 -13.413 1.00 77.94 113 HIS A N 1
ATOM 843 C CA . HIS A 1 113 ? 9.376 2.952 -13.600 1.00 77.94 113 HIS A CA 1
ATOM 844 C C . HIS A 1 113 ? 8.996 3.060 -15.082 1.00 77.94 113 HIS A C 1
ATOM 846 O O . HIS A 1 113 ? 7.865 2.743 -15.431 1.00 77.94 113 HIS A O 1
ATOM 852 N N . LEU A 1 114 ? 9.935 3.424 -15.965 1.00 80.19 114 LEU A N 1
ATOM 853 C CA . LEU A 1 114 ? 9.716 3.431 -17.418 1.00 80.19 114 LEU A CA 1
ATOM 854 C C . LEU A 1 114 ? 9.373 2.045 -17.953 1.00 80.19 114 LEU A C 1
ATOM 856 O O . LEU A 1 114 ? 8.494 1.913 -18.800 1.00 80.19 114 LEU A O 1
ATOM 860 N N . PHE A 1 115 ? 10.039 1.005 -17.452 1.00 83.06 115 PHE A N 1
ATOM 861 C CA . PHE A 1 115 ? 9.733 -0.369 -17.835 1.00 83.06 115 PHE A CA 1
ATOM 862 C C . PHE A 1 115 ? 8.305 -0.749 -17.427 1.00 83.06 115 PHE A C 1
ATOM 864 O O . PHE A 1 115 ? 7.530 -1.242 -18.248 1.00 83.06 115 PHE A O 1
ATOM 871 N N . ALA A 1 116 ? 7.934 -0.460 -16.178 1.00 79.31 116 ALA A N 1
ATOM 872 C CA . ALA A 1 116 ? 6.583 -0.676 -15.675 1.00 79.31 116 ALA A CA 1
ATOM 873 C C . ALA A 1 116 ? 5.532 0.175 -16.408 1.00 79.31 116 ALA A C 1
ATOM 875 O O . ALA A 1 116 ? 4.399 -0.257 -16.601 1.00 79.31 116 ALA A O 1
ATOM 876 N N . GLU A 1 117 ? 5.890 1.365 -16.875 1.00 79.50 117 GLU A N 1
ATOM 877 C CA . GLU A 1 117 ? 5.014 2.164 -17.717 1.00 79.50 117 GLU A CA 1
ATOM 878 C C . GLU A 1 117 ? 4.861 1.543 -19.107 1.00 79.50 117 GLU A C 1
ATOM 880 O O . GLU A 1 117 ? 3.741 1.378 -19.568 1.00 79.50 117 GLU A O 1
ATOM 885 N N . ALA A 1 118 ? 5.943 1.141 -19.772 1.00 81.50 118 ALA A N 1
ATOM 886 C CA . ALA A 1 118 ? 5.891 0.585 -21.123 1.00 81.50 118 ALA A CA 1
ATOM 887 C C . ALA A 1 118 ? 5.159 -0.771 -21.198 1.00 81.50 118 ALA A C 1
ATOM 889 O O . ALA A 1 118 ? 4.446 -1.031 -22.180 1.00 81.50 118 ALA A O 1
ATOM 890 N N . PHE A 1 119 ? 5.335 -1.610 -20.168 1.00 79.69 119 PHE A N 1
ATOM 891 C CA . PHE A 1 119 ? 4.954 -3.029 -20.167 1.00 79.69 119 PHE A CA 1
ATOM 892 C C . PHE A 1 119 ? 4.109 -3.488 -18.972 1.00 79.69 119 PHE A C 1
ATOM 894 O O . PHE A 1 119 ? 3.647 -4.626 -18.968 1.00 79.69 119 PHE A O 1
ATOM 901 N N . GLY A 1 120 ? 3.915 -2.655 -17.950 1.00 74.12 120 GLY A N 1
ATOM 902 C CA . GLY A 1 120 ? 3.103 -3.012 -16.787 1.00 74.12 120 GLY A CA 1
ATOM 903 C C . GLY A 1 120 ? 1.604 -3.021 -17.086 1.00 74.12 120 GLY A C 1
ATOM 904 O O . GLY A 1 120 ? 1.149 -2.490 -18.104 1.00 74.12 120 GLY A O 1
ATOM 905 N N . SER A 1 121 ? 0.841 -3.598 -16.156 1.00 68.69 121 SER A N 1
ATOM 906 C CA . SER A 1 121 ? -0.620 -3.727 -16.221 1.00 68.69 121 SER A CA 1
ATOM 907 C C . SER A 1 121 ? -1.305 -2.413 -16.598 1.00 68.69 121 SER A C 1
ATOM 909 O O . SER A 1 121 ? -0.889 -1.327 -16.169 1.00 68.69 121 SER A O 1
ATOM 911 N N . THR A 1 122 ? -2.361 -2.481 -17.412 1.00 65.12 122 THR A N 1
ATOM 912 C CA . THR A 1 122 ? -3.192 -1.297 -17.664 1.00 65.12 122 THR A CA 1
ATOM 913 C C . THR A 1 122 ? -4.022 -0.931 -16.427 1.00 65.12 122 THR A C 1
ATOM 915 O O . THR A 1 122 ? -3.947 -1.590 -15.382 1.00 65.12 122 THR A O 1
ATOM 918 N N . GLU A 1 123 ? -4.748 0.188 -16.495 1.00 63.97 123 GLU A N 1
ATOM 919 C CA . GLU A 1 123 ? -5.608 0.606 -15.391 1.00 63.97 123 GLU A CA 1
ATOM 920 C C . GLU A 1 123 ? -6.621 -0.501 -15.087 1.00 63.97 123 GLU A C 1
ATOM 922 O O . GLU A 1 123 ? -7.449 -0.860 -15.922 1.00 63.97 123 GLU A O 1
ATOM 927 N N . GLY A 1 124 ? -6.532 -1.045 -13.876 1.00 60.66 124 GLY A N 1
ATOM 928 C CA . GLY A 1 124 ? -7.437 -2.086 -13.417 1.00 60.66 124 GLY A CA 1
ATOM 929 C C . GLY A 1 124 ? -7.072 -3.535 -13.752 1.00 60.66 124 GLY A C 1
ATOM 930 O O . GLY A 1 124 ? -7.860 -4.444 -13.488 1.00 60.66 124 GLY A O 1
ATOM 931 N N . GLU A 1 125 ? -5.883 -3.779 -14.307 1.00 65.62 125 GLU A N 1
ATOM 932 C CA . GLU A 1 125 ? -5.358 -5.147 -14.492 1.00 65.62 125 GLU A CA 1
ATOM 933 C C . GLU A 1 125 ? -4.311 -5.536 -13.451 1.00 65.62 125 GLU A C 1
ATOM 935 O O . GLU A 1 125 ? -3.871 -6.685 -13.410 1.00 65.62 125 GLU A O 1
ATOM 940 N N . GLY A 1 126 ? -3.841 -4.581 -12.647 1.00 68.50 126 GLY A N 1
ATOM 941 C CA . GLY A 1 126 ? -2.828 -4.882 -11.647 1.00 68.50 126 GLY A CA 1
ATOM 942 C C . GLY A 1 126 ? -3.399 -5.582 -10.417 1.00 68.50 126 GLY A C 1
ATOM 943 O O . GLY A 1 126 ? -4.603 -5.805 -10.275 1.00 68.50 126 GLY A O 1
ATOM 944 N N . ALA A 1 127 ? -2.496 -5.998 -9.535 1.00 71.62 127 ALA A N 1
ATOM 945 C CA . ALA A 1 127 ? -2.859 -6.785 -8.371 1.00 71.62 127 ALA A CA 1
ATOM 946 C C . ALA A 1 127 ? -3.692 -5.967 -7.373 1.00 71.62 127 ALA A C 1
ATOM 948 O O . ALA A 1 127 ? -3.306 -4.873 -6.963 1.00 71.62 127 ALA A O 1
ATOM 949 N N . SER A 1 128 ? -4.801 -6.545 -6.918 1.00 78.81 128 SER A N 1
ATOM 950 C CA . SER A 1 128 ? -5.545 -6.019 -5.777 1.00 78.81 128 SER A CA 1
ATOM 951 C C . SER A 1 128 ? -4.798 -6.336 -4.486 1.00 78.81 128 SER A C 1
ATOM 953 O O . SER A 1 128 ? -4.569 -7.507 -4.165 1.00 78.81 128 SER A O 1
ATOM 955 N N . VAL A 1 129 ? -4.471 -5.304 -3.717 1.00 84.25 129 VAL A N 1
ATOM 956 C CA . VAL A 1 129 ? -3.942 -5.433 -2.363 1.00 84.25 129 VAL A CA 1
ATOM 957 C C . VAL A 1 129 ? -5.084 -5.239 -1.373 1.00 84.25 129 VAL A C 1
ATOM 959 O O . VAL A 1 129 ? -5.891 -4.313 -1.484 1.00 84.25 129 VAL A O 1
ATOM 962 N N . ARG A 1 130 ? -5.166 -6.152 -0.406 1.00 86.88 130 ARG A N 1
ATOM 963 C CA . ARG A 1 130 ? -6.115 -6.134 0.709 1.00 86.88 130 ARG A CA 1
ATOM 964 C C . ARG A 1 130 ? -5.327 -6.415 1.979 1.00 86.88 130 ARG A C 1
ATOM 966 O O . ARG A 1 130 ? -4.969 -7.555 2.251 1.00 86.88 130 ARG A O 1
ATOM 973 N N . ALA A 1 131 ? -5.007 -5.370 2.725 1.00 88.94 131 ALA A N 1
ATOM 974 C CA . ALA A 1 131 ? -4.196 -5.467 3.925 1.00 88.94 131 ALA A CA 1
ATOM 975 C C . ALA A 1 131 ? -5.052 -5.171 5.150 1.00 88.94 131 ALA A C 1
ATOM 977 O O . ALA A 1 131 ? -5.429 -4.025 5.393 1.00 88.94 131 ALA A O 1
ATOM 978 N N . LYS A 1 132 ? -5.369 -6.206 5.928 1.00 89.94 132 LYS A N 1
ATOM 979 C CA . LYS A 1 132 ? -6.001 -6.031 7.235 1.00 89.94 132 LYS A CA 1
ATOM 980 C C . LYS A 1 132 ? -4.996 -5.380 8.183 1.00 89.94 132 LYS A C 1
ATOM 982 O O . LYS A 1 132 ? -3.885 -5.877 8.328 1.00 89.94 132 LYS A O 1
ATOM 987 N N . VAL A 1 133 ? -5.391 -4.271 8.802 1.00 91.25 133 VAL A N 1
ATOM 988 C CA . VAL A 1 133 ? -4.519 -3.485 9.695 1.00 91.25 133 VAL A CA 1
ATOM 989 C C . VAL A 1 133 ? -4.903 -3.609 11.167 1.00 91.25 133 VAL A C 1
ATOM 991 O O . VAL A 1 133 ? -4.090 -3.325 12.035 1.00 91.25 133 VAL A O 1
ATOM 994 N N . GLY A 1 134 ? -6.126 -4.048 11.469 1.00 87.94 134 GLY A N 1
ATOM 995 C CA . GLY A 1 134 ? -6.566 -4.286 12.842 1.00 87.94 134 GLY A CA 1
ATOM 996 C C . GLY A 1 134 ? -8.057 -4.054 13.035 1.00 87.94 134 GLY A C 1
ATOM 997 O O . GLY A 1 134 ? -8.795 -3.847 12.073 1.00 87.94 134 GLY A O 1
ATOM 998 N N . THR A 1 135 ? -8.498 -4.082 14.287 1.00 89.69 135 THR A N 1
ATOM 999 C CA . THR A 1 135 ? -9.852 -3.694 14.698 1.00 89.69 135 THR A CA 1
ATOM 1000 C C . THR A 1 135 ? -9.875 -2.226 15.123 1.00 89.69 135 THR A C 1
ATOM 1002 O O . THR A 1 135 ? -8.830 -1.589 15.276 1.00 89.69 135 THR A O 1
ATOM 1005 N N . ALA A 1 136 ? -11.067 -1.667 15.351 1.00 83.56 136 ALA A N 1
ATOM 1006 C CA . ALA A 1 136 ? -11.178 -0.341 15.958 1.00 83.56 136 ALA A CA 1
ATOM 1007 C C . ALA A 1 136 ? -10.463 -0.269 17.317 1.00 83.56 136 ALA A C 1
ATOM 1009 O O . ALA A 1 136 ? -9.781 0.713 17.590 1.00 83.56 136 ALA A O 1
ATOM 1010 N N . GLU A 1 137 ? -10.539 -1.331 18.119 1.00 85.44 137 GLU A N 1
ATOM 1011 C CA . GLU A 1 137 ? -9.885 -1.411 19.425 1.00 85.44 137 GLU A CA 1
ATOM 1012 C C . GLU A 1 137 ? -8.358 -1.372 19.307 1.00 85.44 137 GLU A C 1
ATOM 1014 O O . GLU A 1 137 ? -7.719 -0.494 19.885 1.00 85.44 137 GLU A O 1
ATOM 1019 N N . THR A 1 138 ? -7.761 -2.242 18.484 1.00 87.12 138 THR A N 1
ATOM 1020 C CA . THR A 1 138 ? -6.296 -2.279 18.312 1.00 87.12 138 THR A CA 1
ATOM 1021 C C . THR A 1 138 ? -5.756 -0.993 17.684 1.00 87.12 138 THR A C 1
ATOM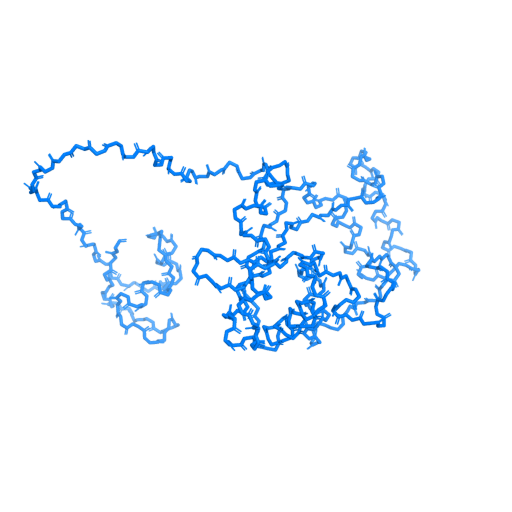 1023 O O . THR A 1 138 ? -4.586 -0.635 17.846 1.00 87.12 138 THR A O 1
ATOM 1026 N N . LEU A 1 139 ? -6.609 -0.281 16.942 1.00 88.62 139 LEU A N 1
ATOM 1027 C CA . LEU A 1 139 ? -6.275 0.996 16.330 1.00 88.62 139 LEU A CA 1
ATOM 1028 C C . LEU A 1 139 ? -6.607 2.208 17.219 1.00 88.62 139 LEU A C 1
ATOM 1030 O O . LEU A 1 139 ? -6.208 3.317 16.870 1.00 88.62 139 LEU A O 1
ATOM 1034 N N . GLY A 1 140 ? -7.275 2.023 18.361 1.00 88.75 140 GLY A N 1
ATOM 1035 C CA . GLY A 1 140 ? -7.715 3.119 19.229 1.00 88.75 140 GLY A CA 1
ATOM 1036 C C . GLY A 1 140 ? -8.729 4.056 18.561 1.00 88.75 140 GLY A C 1
ATOM 1037 O O . GLY A 1 140 ? -8.714 5.261 18.807 1.00 88.75 140 GLY A O 1
ATOM 1038 N N . LEU A 1 141 ? -9.567 3.524 17.670 1.00 88.25 141 LEU A N 1
ATOM 1039 C CA . LEU A 1 141 ? -10.591 4.265 16.938 1.00 88.25 141 LEU A CA 1
ATOM 1040 C C . LEU A 1 141 ? -11.928 4.213 17.675 1.00 88.25 141 LEU A C 1
ATOM 1042 O O . LEU A 1 141 ? -12.331 3.168 18.186 1.00 88.25 141 LEU A O 1
ATOM 1046 N N . SER A 1 142 ? -12.661 5.326 17.668 1.00 90.38 142 SER A N 1
ATOM 1047 C CA . SER A 1 142 ? -14.047 5.322 18.133 1.00 90.38 142 SER A CA 1
ATOM 1048 C C . SER A 1 142 ? -14.962 4.605 17.135 1.00 90.38 142 SER A C 1
ATOM 1050 O O . SER A 1 142 ? -14.695 4.564 15.931 1.00 90.38 142 SER A O 1
ATOM 1052 N N . ILE A 1 143 ? -16.096 4.090 17.616 1.00 88.06 143 ILE A N 1
ATOM 1053 C CA . ILE A 1 143 ? -17.129 3.499 16.749 1.00 88.06 143 ILE A CA 1
ATOM 1054 C C . ILE A 1 143 ? -17.638 4.519 15.718 1.00 88.06 143 ILE A C 1
ATOM 1056 O O . ILE A 1 143 ? -17.903 4.164 14.573 1.00 88.06 143 ILE A O 1
ATOM 1060 N N . GLU A 1 144 ? -17.713 5.802 16.081 1.00 90.31 144 GLU A N 1
ATOM 1061 C CA . GLU A 1 144 ? -18.085 6.869 15.147 1.00 90.31 144 GLU A CA 1
ATOM 1062 C C . GLU A 1 144 ? -17.059 7.018 14.012 1.00 90.31 144 GLU A C 1
ATOM 1064 O O . GLU A 1 144 ? -17.431 7.129 12.845 1.00 90.31 144 GLU A O 1
ATOM 1069 N N . GLN A 1 145 ? -15.764 6.990 14.338 1.00 91.69 145 GLN A N 1
ATOM 1070 C CA . GLN A 1 145 ? -14.690 7.035 13.345 1.00 91.69 145 GLN A CA 1
ATOM 1071 C C . GLN A 1 145 ? -14.709 5.804 12.437 1.00 91.69 145 GLN A C 1
ATOM 1073 O O . GLN A 1 145 ? -14.553 5.946 11.225 1.00 91.69 145 GLN A O 1
ATOM 1078 N N . LEU A 1 146 ? -14.945 4.617 13.006 1.00 88.19 146 LEU A N 1
ATOM 1079 C CA . LEU A 1 146 ? -15.090 3.379 12.245 1.00 88.19 146 LEU A CA 1
ATOM 1080 C C . LEU A 1 146 ? -16.272 3.465 11.269 1.00 88.19 146 LEU A C 1
ATOM 1082 O O . LEU A 1 146 ? -16.112 3.166 10.091 1.00 88.19 146 LEU A O 1
ATOM 1086 N N . ASN A 1 147 ? -17.438 3.927 11.725 1.00 90.00 147 ASN A N 1
ATOM 1087 C CA . ASN A 1 147 ? -18.652 4.003 10.905 1.00 90.00 147 ASN A CA 1
ATOM 1088 C C . ASN A 1 147 ? -18.570 5.036 9.772 1.00 90.00 147 ASN A C 1
ATOM 1090 O O . ASN A 1 147 ? -19.307 4.921 8.797 1.00 90.00 147 ASN A O 1
ATOM 1094 N N . LYS A 1 148 ? -17.667 6.020 9.871 1.00 93.94 148 LYS A N 1
ATOM 1095 C CA . LYS A 1 148 ? -17.366 6.962 8.779 1.00 93.94 148 LYS A CA 1
ATOM 1096 C C . LYS A 1 148 ? -16.512 6.346 7.670 1.00 93.94 148 LYS A C 1
ATOM 1098 O O . LYS A 1 148 ? -16.394 6.950 6.603 1.00 93.94 148 LYS A O 1
ATOM 1103 N N . LEU A 1 149 ? -15.890 5.189 7.905 1.00 92.69 149 LEU A N 1
ATOM 1104 C CA . LEU A 1 149 ? -15.145 4.496 6.864 1.00 92.69 149 LEU A CA 1
ATOM 1105 C C . LEU A 1 149 ? -16.100 3.799 5.890 1.00 92.69 149 LEU A C 1
ATOM 1107 O O . LEU A 1 149 ? -17.055 3.150 6.334 1.00 92.69 149 LEU A O 1
ATOM 1111 N N . PRO A 1 150 ? -15.817 3.883 4.577 1.00 94.81 150 PRO A N 1
ATOM 1112 C CA . PRO A 1 150 ? -16.539 3.099 3.590 1.00 94.81 150 PRO A CA 1
ATOM 1113 C C . PRO A 1 150 ? -16.360 1.610 3.880 1.00 94.81 150 PRO A C 1
ATOM 1115 O O . PRO A 1 150 ? -15.303 1.162 4.332 1.00 94.81 150 PRO A O 1
ATOM 1118 N N . THR A 1 151 ? -17.392 0.834 3.597 1.00 93.38 151 THR A N 1
ATOM 1119 C CA . THR A 1 151 ? -17.297 -0.622 3.599 1.00 93.38 151 THR A CA 1
ATOM 1120 C C . THR A 1 151 ? -16.469 -1.109 2.411 1.00 93.38 151 THR A C 1
ATOM 1122 O O . THR A 1 151 ? -16.334 -0.424 1.390 1.00 93.38 151 THR A O 1
ATOM 1125 N N . LEU A 1 152 ? -15.920 -2.317 2.530 1.00 88.56 152 LEU A N 1
ATOM 1126 C CA . LEU A 1 152 ? -15.255 -2.981 1.414 1.00 88.56 152 LEU A CA 1
ATOM 1127 C C . LEU A 1 152 ? -16.196 -3.122 0.207 1.00 88.56 152 LEU A C 1
ATOM 1129 O O . LEU A 1 152 ? -15.790 -2.841 -0.916 1.00 88.56 152 LEU A O 1
ATOM 1133 N N . GLU A 1 153 ? -17.462 -3.469 0.439 1.00 88.75 153 GLU A N 1
ATOM 1134 C CA . GLU A 1 153 ? -18.465 -3.613 -0.619 1.00 88.75 153 GLU A CA 1
ATOM 1135 C C . GLU A 1 153 ? -18.737 -2.288 -1.352 1.00 88.75 153 GLU A C 1
ATOM 1137 O O . GLU A 1 153 ? -18.753 -2.244 -2.585 1.00 88.75 153 GLU A O 1
ATOM 1142 N N . GLU A 1 154 ? -18.884 -1.178 -0.621 1.00 90.81 154 GLU A N 1
ATOM 1143 C CA . GLU A 1 154 ? -19.034 0.157 -1.217 1.00 90.81 154 GLU A CA 1
ATOM 1144 C C . GLU A 1 154 ? -17.803 0.549 -2.043 1.00 90.81 154 GLU A C 1
ATOM 1146 O O . GLU A 1 154 ? -17.938 1.086 -3.149 1.00 90.81 154 GLU A O 1
ATOM 1151 N N . TYR A 1 155 ? -16.601 0.264 -1.530 1.00 90.44 155 TYR A N 1
ATOM 1152 C CA . TYR A 1 155 ? -15.356 0.496 -2.258 1.00 90.44 155 TYR A CA 1
ATOM 1153 C C . TYR A 1 155 ? -15.309 -0.314 -3.554 1.00 90.44 155 TYR A C 1
ATOM 1155 O O . TYR A 1 155 ? -15.039 0.247 -4.618 1.00 90.44 155 TYR A O 1
ATOM 1163 N N . GLU A 1 156 ? -15.594 -1.612 -3.494 1.00 87.12 156 GLU A N 1
ATOM 1164 C CA . GLU A 1 156 ? -15.553 -2.491 -4.659 1.00 87.12 156 GLU A CA 1
ATOM 1165 C C . GLU A 1 156 ? -16.611 -2.097 -5.681 1.00 87.12 156 GLU A C 1
ATOM 1167 O O . GLU A 1 156 ? -16.300 -1.978 -6.864 1.00 87.12 156 GLU A O 1
ATOM 1172 N N . SER A 1 157 ? -17.828 -1.778 -5.236 1.00 87.81 157 SER A N 1
ATOM 1173 C CA . SER A 1 157 ? -18.898 -1.295 -6.107 1.00 87.81 157 SER A CA 1
ATOM 1174 C C . SER A 1 157 ? -18.499 -0.019 -6.850 1.00 87.81 157 SER A C 1
ATOM 1176 O O . SER A 1 157 ? -18.666 0.064 -8.071 1.00 87.81 157 SER A O 1
ATOM 1178 N N . LYS A 1 158 ? -17.883 0.943 -6.149 1.00 87.94 158 LYS A N 1
ATOM 1179 C CA . LYS A 1 158 ? -17.369 2.184 -6.747 1.00 87.94 158 LYS A CA 1
ATOM 1180 C C . LYS A 1 158 ? -16.228 1.934 -7.737 1.00 87.94 158 LYS A C 1
ATOM 1182 O O . LYS A 1 158 ? -16.113 2.650 -8.729 1.00 87.94 158 LYS A O 1
ATOM 1187 N N . ASN A 1 159 ? -15.401 0.920 -7.488 1.00 82.56 159 ASN A N 1
ATOM 1188 C CA . ASN A 1 159 ? -14.227 0.598 -8.298 1.00 82.56 159 ASN A CA 1
ATOM 1189 C C . ASN A 1 159 ? -14.456 -0.553 -9.290 1.00 82.56 159 ASN A C 1
ATOM 1191 O O . ASN A 1 159 ? -13.504 -0.971 -9.943 1.00 82.56 159 ASN A O 1
ATOM 1195 N N . LYS A 1 160 ? -15.697 -1.023 -9.496 1.00 80.81 160 LYS A N 1
ATOM 1196 C CA . LYS A 1 160 ? -16.036 -2.123 -10.426 1.00 80.81 160 LYS A CA 1
ATOM 1197 C C . LYS A 1 160 ? -15.381 -1.985 -11.800 1.00 80.81 160 LYS A C 1
ATOM 1199 O O . LYS A 1 160 ? -14.924 -2.971 -12.357 1.00 80.81 160 LYS A O 1
ATOM 1204 N N . GLY A 1 161 ? -15.318 -0.768 -12.347 1.00 73.69 161 GLY A N 1
ATOM 1205 C CA . GLY A 1 161 ? -14.686 -0.487 -13.642 1.00 73.69 161 GLY A CA 1
ATOM 1206 C C . GLY A 1 161 ? -13.170 -0.705 -13.671 1.00 73.69 161 GLY A C 1
ATOM 1207 O O . GLY A 1 161 ? -12.641 -1.070 -14.712 1.00 73.69 161 GLY A O 1
ATOM 1208 N N . ARG A 1 162 ? -12.502 -0.524 -12.529 1.00 68.94 162 ARG A N 1
ATOM 1209 C CA . ARG A 1 162 ? -11.069 -0.767 -12.324 1.00 68.94 162 ARG A CA 1
ATOM 1210 C C . ARG A 1 162 ? -10.800 -2.191 -11.843 1.00 68.94 162 ARG A C 1
ATOM 1212 O O . ARG A 1 162 ? -9.733 -2.712 -12.059 1.00 68.94 162 ARG A O 1
ATOM 1219 N N . ILE A 1 163 ? -11.764 -2.882 -11.250 1.00 69.62 163 ILE A N 1
ATOM 1220 C CA . ILE A 1 163 ? -11.591 -4.284 -10.823 1.00 69.62 163 ILE A CA 1
ATOM 1221 C C . ILE A 1 163 ? -11.854 -5.265 -12.001 1.00 69.62 163 ILE A C 1
ATOM 1223 O O . ILE A 1 163 ? -11.778 -6.486 -11.866 1.00 69.62 163 ILE A O 1
ATOM 1227 N N . LYS A 1 164 ? -12.144 -4.741 -13.203 1.00 58.44 164 LYS A N 1
ATOM 1228 C CA . LYS A 1 164 ? -12.742 -5.448 -14.354 1.00 58.44 164 LYS A CA 1
ATOM 1229 C C . LYS A 1 164 ? -11.891 -6.506 -15.069 1.00 58.44 164 LYS A C 1
ATOM 1231 O O . LYS A 1 164 ? -12.332 -6.999 -16.103 1.00 58.44 164 LYS A O 1
ATOM 1236 N N . GLN A 1 165 ? -10.737 -6.915 -14.552 1.00 47.69 165 GLN A N 1
ATOM 1237 C CA . GLN A 1 165 ? -9.923 -7.965 -15.189 1.00 47.69 165 GLN A CA 1
ATOM 1238 C C . GLN A 1 165 ? -9.791 -9.262 -14.422 1.00 47.69 165 GLN A C 1
ATOM 1240 O O . GLN A 1 165 ? -9.346 -10.272 -14.969 1.00 47.69 165 GLN A O 1
ATOM 1245 N N . ARG A 1 166 ? -10.305 -9.309 -13.202 1.00 50.72 166 ARG A N 1
ATOM 1246 C CA . ARG A 1 166 ? -10.649 -10.594 -12.630 1.00 50.72 166 ARG A CA 1
ATOM 1247 C C . ARG A 1 166 ? -12.024 -10.920 -13.183 1.00 50.72 166 ARG A C 1
ATOM 1249 O O . ARG A 1 166 ? -13.035 -10.571 -12.584 1.00 50.72 166 ARG A O 1
ATOM 1256 N N . LYS A 1 167 ? -12.082 -11.662 -14.301 1.00 37.12 167 LYS A N 1
ATOM 1257 C CA . LYS A 1 167 ? -13.062 -12.755 -14.319 1.00 37.12 167 LYS A CA 1
ATOM 1258 C C . LYS A 1 167 ? -12.852 -13.414 -12.969 1.00 37.12 167 LYS A C 1
ATOM 1260 O O . LYS A 1 167 ? -11.795 -14.002 -12.739 1.00 37.12 167 LYS A O 1
ATOM 1265 N N . ALA A 1 168 ? -13.788 -13.202 -12.052 1.00 39.03 168 ALA A N 1
ATOM 1266 C CA . ALA A 1 168 ? -13.900 -14.079 -10.923 1.00 39.03 168 ALA A CA 1
ATOM 1267 C C . ALA A 1 168 ? -13.836 -15.470 -11.556 1.00 39.03 168 ALA A C 1
ATOM 1269 O O . ALA A 1 168 ? -14.697 -15.837 -12.358 1.00 39.03 168 ALA A O 1
ATOM 1270 N N . LYS A 1 169 ? -12.783 -16.238 -11.261 1.00 32.91 169 LYS A N 1
ATOM 1271 C CA . LYS A 1 169 ? -13.054 -17.642 -11.014 1.00 32.91 169 LYS A CA 1
ATOM 1272 C C . LYS A 1 169 ? -14.125 -17.557 -9.939 1.00 32.91 169 LYS A C 1
ATOM 1274 O O . LYS A 1 169 ? -13.825 -17.042 -8.863 1.00 32.91 169 LYS A O 1
ATOM 1279 N N . ALA A 1 170 ? -15.361 -17.777 -10.383 1.00 36.59 170 ALA A N 1
ATOM 1280 C CA . ALA A 1 170 ? -16.595 -17.426 -9.709 1.00 36.59 170 ALA A CA 1
ATOM 1281 C C . ALA A 1 170 ? -16.384 -17.544 -8.192 1.00 36.59 170 ALA A C 1
ATOM 1283 O O . ALA A 1 170 ? -16.061 -18.611 -7.686 1.00 36.59 170 ALA A O 1
ATOM 1284 N N . ALA A 1 171 ? -16.431 -16.437 -7.452 1.00 38.00 171 ALA A N 1
ATOM 1285 C CA . ALA A 1 171 ? -17.624 -16.202 -6.649 1.00 38.00 171 ALA A CA 1
ATOM 1286 C C . ALA A 1 171 ? -18.822 -16.891 -7.307 1.00 38.00 171 ALA A C 1
ATOM 1288 O O . ALA A 1 171 ? -19.515 -16.311 -8.146 1.00 38.00 171 ALA A O 1
ATOM 1289 N N . GLU A 1 172 ? -18.945 -18.188 -7.018 1.00 39.44 172 GLU A N 1
ATOM 1290 C CA . GLU A 1 172 ? -20.170 -18.930 -7.222 1.00 39.44 172 GLU A CA 1
ATOM 1291 C C . GLU A 1 172 ? -21.269 -18.026 -6.698 1.00 39.44 172 GLU A C 1
ATOM 1293 O O . GLU A 1 172 ? -21.252 -17.556 -5.558 1.00 39.44 172 GLU A O 1
ATOM 1298 N N . THR A 1 173 ? -22.114 -17.629 -7.631 1.00 31.34 173 THR A N 1
ATOM 1299 C CA . THR A 1 173 ? -23.215 -16.731 -7.380 1.00 31.34 173 THR A CA 1
ATOM 1300 C C . THR A 1 173 ? -24.172 -17.530 -6.517 1.00 31.34 173 THR A C 1
ATOM 1302 O O . THR A 1 173 ? -24.946 -18.331 -7.026 1.00 31.34 173 THR A O 1
ATOM 1305 N N . VAL A 1 174 ? -24.059 -17.379 -5.198 1.00 35.41 174 VAL A N 1
ATOM 1306 C CA . VAL A 1 174 ? -25.110 -17.788 -4.274 1.00 35.41 174 VAL A CA 1
ATOM 1307 C C . VAL A 1 174 ? -26.289 -16.874 -4.579 1.00 35.41 174 VAL A C 1
ATOM 1309 O O . VAL A 1 174 ? -26.338 -15.716 -4.163 1.00 35.41 174 VAL A O 1
ATOM 1312 N N . GLU A 1 175 ? -27.190 -17.374 -5.420 1.00 39.72 175 GLU A N 1
ATOM 1313 C CA . GLU A 1 175 ? -28.518 -16.808 -5.593 1.00 39.72 175 GLU A CA 1
ATOM 1314 C C . GLU A 1 175 ? -29.214 -16.711 -4.223 1.00 39.72 175 GLU A C 1
ATOM 1316 O O 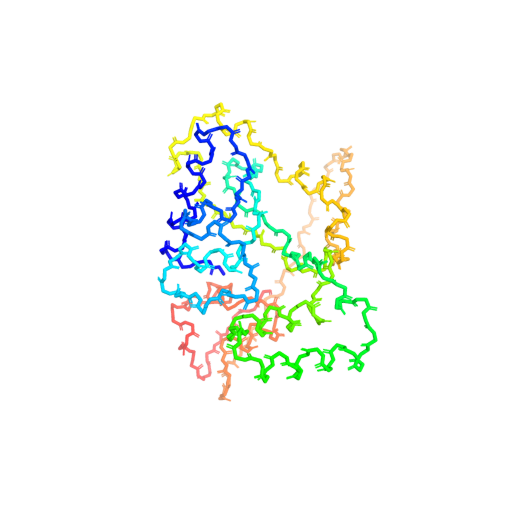. GLU A 1 175 ? -28.942 -17.513 -3.322 1.00 39.72 175 GLU A O 1
ATOM 1321 N N . PRO A 1 176 ? -30.094 -15.716 -4.022 1.00 34.97 176 PRO A N 1
ATOM 1322 C CA . PRO A 1 176 ? -30.737 -15.497 -2.737 1.00 34.97 176 PRO A CA 1
ATOM 1323 C C . PRO A 1 176 ? -31.585 -16.717 -2.375 1.00 34.97 176 PRO A C 1
ATOM 1325 O O . PRO A 1 176 ? -32.572 -17.022 -3.047 1.00 34.97 176 PRO A O 1
ATOM 1328 N N . ILE A 1 177 ? -31.216 -17.392 -1.286 1.00 34.84 177 ILE A N 1
ATOM 1329 C CA . ILE A 1 177 ? -32.025 -18.438 -0.663 1.00 34.84 177 ILE A CA 1
ATOM 1330 C C . ILE A 1 177 ? -33.365 -17.842 -0.224 1.00 34.84 177 ILE A C 1
ATOM 1332 O O . ILE A 1 177 ? -33.500 -17.255 0.848 1.00 34.84 177 ILE A O 1
ATOM 1336 N N . LYS A 1 178 ? -34.378 -17.995 -1.082 1.00 33.66 178 LYS A N 1
ATOM 1337 C CA . LYS A 1 178 ? -35.768 -17.986 -0.645 1.00 33.66 178 LYS A CA 1
ATOM 1338 C C . LYS A 1 178 ? -35.980 -19.227 0.205 1.00 33.66 178 LYS A C 1
ATOM 1340 O O . LYS A 1 178 ? -35.801 -20.353 -0.244 1.00 33.66 178 LYS A O 1
ATOM 1345 N N . GLU A 1 179 ? -36.349 -18.956 1.441 1.00 44.53 179 GLU A N 1
ATOM 1346 C CA . GLU A 1 179 ? -36.759 -19.896 2.463 1.00 44.53 179 GLU A CA 1
ATOM 1347 C C . GLU A 1 179 ? -37.725 -20.956 1.913 1.00 44.53 179 GLU A C 1
ATOM 1349 O O . GLU A 1 179 ? -38.824 -20.659 1.446 1.00 44.53 179 GLU A O 1
ATOM 1354 N N . THR A 1 180 ? -37.312 -22.220 1.962 1.00 29.98 180 THR A N 1
ATOM 1355 C CA . THR A 1 180 ? -38.231 -23.355 2.044 1.00 29.98 180 THR A CA 1
ATOM 1356 C C . THR A 1 180 ? -37.639 -24.353 3.029 1.00 29.98 180 THR A C 1
ATOM 1358 O O . THR A 1 180 ? -36.481 -24.753 2.934 1.00 29.98 180 THR A O 1
ATOM 1361 N N . ALA A 1 181 ? -38.441 -24.656 4.038 1.00 36.69 181 ALA A N 1
ATOM 1362 C CA . ALA A 1 181 ? -38.101 -25.412 5.224 1.00 36.69 181 ALA A CA 1
ATOM 1363 C C . ALA A 1 181 ? -37.836 -26.910 4.953 1.00 36.69 181 ALA A C 1
ATOM 1365 O O . ALA A 1 181 ? -38.624 -27.570 4.286 1.00 36.69 181 ALA A O 1
ATOM 1366 N N . VAL A 1 182 ? -36.764 -27.400 5.591 1.00 40.41 182 VAL A N 1
ATOM 1367 C CA . VAL A 1 182 ? -36.586 -28.689 6.299 1.00 40.41 182 VAL A CA 1
ATOM 1368 C C . VAL A 1 182 ? -36.788 -30.009 5.532 1.00 40.41 182 VAL A C 1
ATOM 1370 O O . VAL A 1 182 ? -37.910 -30.467 5.348 1.00 40.41 182 VAL A O 1
ATOM 1373 N N . ALA A 1 183 ? -35.675 -30.721 5.309 1.00 33.41 183 ALA A N 1
ATOM 1374 C CA . ALA A 1 183 ? -35.506 -32.140 5.664 1.00 33.41 183 ALA A CA 1
ATOM 1375 C C . ALA A 1 183 ? -33.998 -32.475 5.754 1.00 33.41 183 ALA A C 1
ATOM 1377 O O . ALA A 1 183 ? -33.226 -32.094 4.880 1.00 33.41 183 ALA A O 1
ATOM 1378 N N . GLN A 1 184 ? -33.577 -33.115 6.847 1.00 35.56 184 GLN A N 1
ATOM 1379 C CA . GLN A 1 184 ? -32.200 -33.564 7.116 1.00 35.56 184 GLN A CA 1
ATOM 1380 C C . GLN A 1 184 ? -31.874 -34.878 6.369 1.00 35.56 184 GLN A C 1
ATOM 1382 O O . GLN A 1 184 ? -32.804 -35.653 6.165 1.00 35.56 184 GLN A O 1
ATOM 1387 N N . GLU A 1 185 ? -30.568 -35.108 6.080 1.00 37.97 185 GLU A N 1
ATOM 1388 C CA . GLU A 1 185 ? -29.826 -36.393 5.850 1.00 37.97 185 GLU A CA 1
ATOM 1389 C C . GLU A 1 185 ? -29.059 -36.507 4.496 1.00 37.97 185 GLU A C 1
ATOM 1391 O O . GLU A 1 185 ? -29.610 -36.131 3.463 1.00 37.97 185 GLU A O 1
ATOM 1396 N N . PRO A 1 186 ? -27.848 -37.121 4.431 1.00 42.88 186 PRO A N 1
ATOM 1397 C CA . PRO A 1 186 ? -26.586 -36.871 5.146 1.00 42.88 186 PRO A CA 1
ATOM 1398 C C . PRO A 1 186 ? -25.496 -36.248 4.220 1.00 42.88 186 PRO A C 1
ATOM 1400 O O . PRO A 1 186 ? -25.603 -36.268 2.995 1.00 42.88 186 PRO A O 1
ATOM 1403 N N . GLU A 1 187 ? -24.424 -35.687 4.791 1.00 41.66 187 GLU A N 1
ATOM 1404 C CA . GLU A 1 187 ? -23.303 -35.100 4.028 1.00 41.66 187 GLU A CA 1
ATOM 1405 C C . GLU A 1 187 ? -22.520 -36.140 3.194 1.00 41.66 187 GLU A C 1
ATOM 1407 O O . GLU A 1 187 ? -22.333 -37.274 3.648 1.00 41.66 187 GLU A O 1
ATOM 1412 N N . PRO A 1 188 ? -21.993 -35.776 2.003 1.00 41.56 188 PRO A N 1
ATOM 1413 C CA . PRO A 1 188 ? -21.058 -36.627 1.285 1.00 41.56 188 PRO A CA 1
ATOM 1414 C C . PRO A 1 188 ? -19.726 -36.680 2.043 1.00 41.56 188 PRO A C 1
ATOM 1416 O O . PRO A 1 188 ? -19.058 -35.672 2.266 1.00 41.56 188 PRO A O 1
ATOM 1419 N N . ILE A 1 189 ? -19.357 -37.897 2.427 1.00 38.94 189 ILE A N 1
ATOM 1420 C CA . ILE A 1 189 ? -18.069 -38.301 2.994 1.00 38.94 189 ILE A CA 1
ATOM 1421 C C . ILE A 1 189 ? -16.922 -37.678 2.181 1.00 38.94 189 ILE A C 1
ATOM 1423 O O . ILE A 1 189 ? -16.729 -38.022 1.015 1.00 38.94 189 ILE A O 1
ATOM 1427 N N . LYS A 1 190 ? -16.152 -36.766 2.790 1.00 49.28 190 LYS A N 1
ATOM 1428 C CA . LYS A 1 190 ? -14.849 -36.355 2.253 1.00 49.28 190 LYS A CA 1
ATOM 1429 C C . LYS A 1 190 ? -13.932 -37.575 2.262 1.00 49.28 190 LYS A C 1
ATOM 1431 O O . LYS A 1 190 ? -13.559 -38.056 3.331 1.00 49.28 190 LYS A O 1
ATOM 1436 N N . GLU A 1 191 ? -13.582 -38.082 1.086 1.00 49.38 191 GLU A N 1
ATOM 1437 C CA . GLU A 1 191 ? -12.537 -39.095 0.958 1.00 49.38 191 GLU A CA 1
ATOM 1438 C C . GLU A 1 191 ? -11.188 -38.459 1.313 1.00 49.38 191 GLU A C 1
ATOM 1440 O O . GLU A 1 191 ? -10.627 -37.674 0.554 1.00 49.38 191 GLU A O 1
ATOM 1445 N N . THR A 1 192 ? -10.674 -38.783 2.497 1.00 59.44 192 THR A N 1
ATOM 1446 C CA . THR A 1 192 ? -9.318 -38.429 2.918 1.00 59.44 192 THR A CA 1
ATOM 1447 C C . THR A 1 192 ? -8.323 -39.307 2.162 1.00 59.44 192 THR A C 1
ATOM 1449 O O . THR A 1 192 ? -8.251 -40.515 2.404 1.00 59.44 192 THR A O 1
ATOM 1452 N N . ALA A 1 193 ? -7.553 -38.719 1.251 1.00 73.06 193 ALA A N 1
ATOM 1453 C CA . ALA A 1 193 ? -6.466 -39.413 0.567 1.00 73.06 193 ALA A CA 1
ATOM 1454 C C . ALA A 1 193 ? -5.174 -39.294 1.390 1.00 73.06 193 ALA A C 1
ATOM 1456 O O . ALA A 1 193 ? -4.887 -38.234 1.941 1.00 73.06 193 ALA A O 1
ATOM 1457 N N . THR A 1 194 ? -4.374 -40.359 1.475 1.00 81.00 194 THR A N 1
ATOM 1458 C CA . THR A 1 194 ? -3.061 -40.327 2.140 1.00 81.00 194 THR A CA 1
ATOM 1459 C C . THR A 1 194 ? -1.927 -40.482 1.131 1.00 81.00 194 THR A C 1
ATOM 1461 O O . THR A 1 194 ? -1.972 -41.323 0.232 1.00 8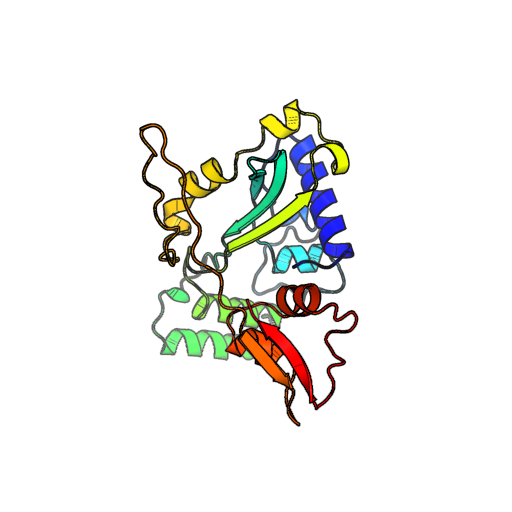1.00 194 THR A O 1
ATOM 1464 N N . LEU A 1 195 ? -0.887 -39.658 1.269 1.00 85.69 195 LEU A N 1
ATOM 1465 C CA . LEU A 1 195 ? 0.298 -39.654 0.414 1.00 85.69 195 LEU A CA 1
ATOM 1466 C C . LEU A 1 195 ? 1.550 -39.918 1.246 1.00 85.69 195 LEU A C 1
ATOM 1468 O O . LEU A 1 195 ? 1.792 -39.263 2.254 1.00 85.69 195 LEU A O 1
ATOM 1472 N N . LYS A 1 196 ? 2.378 -40.866 0.800 1.00 88.00 196 LYS A N 1
ATOM 1473 C CA . LYS A 1 196 ? 3.656 -41.190 1.439 1.00 88.00 196 LYS A CA 1
ATOM 1474 C C . LYS A 1 196 ? 4.794 -40.408 0.788 1.00 88.00 196 LYS A C 1
ATOM 1476 O O . LYS A 1 196 ? 5.037 -40.579 -0.406 1.00 88.00 196 LYS A O 1
ATOM 1481 N N . VAL A 1 197 ? 5.494 -39.596 1.578 1.00 85.62 197 VAL A N 1
ATOM 1482 C CA . VAL A 1 197 ? 6.610 -38.739 1.150 1.00 85.62 197 VAL A CA 1
ATOM 1483 C C . VAL A 1 197 ? 7.741 -39.591 0.568 1.00 85.62 197 VAL A C 1
ATOM 1485 O O . VAL A 1 197 ? 8.208 -40.545 1.198 1.00 85.62 197 VAL A O 1
ATOM 1488 N N . LYS A 1 198 ? 8.204 -39.253 -0.634 1.00 81.25 198 LYS A N 1
ATOM 1489 C CA . LYS A 1 198 ? 9.311 -39.918 -1.334 1.00 81.25 198 LYS A CA 1
ATOM 1490 C C . LYS A 1 198 ? 10.571 -39.054 -1.310 1.00 81.25 198 LYS A C 1
ATOM 1492 O O . LYS A 1 198 ? 10.558 -37.880 -0.953 1.00 81.25 198 LYS A O 1
ATOM 1497 N N . SER A 1 199 ? 11.702 -39.659 -1.670 1.00 75.50 199 SER A N 1
ATOM 1498 C CA . SER A 1 199 ? 12.965 -38.927 -1.788 1.00 75.50 199 SER A CA 1
ATOM 1499 C C . SER A 1 199 ? 12.845 -37.830 -2.850 1.00 75.50 199 SER A C 1
ATOM 1501 O O . SER A 1 199 ? 12.499 -38.125 -3.991 1.00 75.50 199 SER A O 1
ATOM 1503 N N . GLY A 1 200 ? 13.132 -36.586 -2.461 1.00 76.06 200 GLY A N 1
ATOM 1504 C CA . GLY A 1 200 ? 13.024 -35.408 -3.327 1.00 76.06 200 GLY A CA 1
ATOM 1505 C C . GLY A 1 200 ? 11.721 -34.618 -3.178 1.00 76.06 200 GLY A C 1
ATOM 1506 O O . GLY A 1 200 ? 11.632 -33.520 -3.724 1.00 76.06 200 GLY A O 1
ATOM 1507 N N . ASP A 1 201 ? 10.748 -35.120 -2.415 1.00 81.69 201 ASP A N 1
ATOM 1508 C CA . ASP A 1 201 ? 9.523 -34.377 -2.138 1.00 81.69 201 ASP A CA 1
ATOM 1509 C C . ASP A 1 201 ? 9.776 -33.225 -1.152 1.00 81.69 201 ASP A C 1
ATOM 1511 O O . ASP A 1 201 ? 10.606 -33.308 -0.244 1.00 81.69 201 ASP A O 1
ATOM 1515 N N . SER A 1 202 ? 9.008 -32.149 -1.312 1.00 87.44 202 SER A N 1
ATOM 1516 C CA . SER A 1 202 ? 8.920 -31.050 -0.347 1.00 87.44 202 SER A CA 1
ATOM 1517 C C . SER A 1 202 ? 7.457 -30.757 -0.042 1.00 87.44 202 SER A C 1
ATOM 1519 O O . SER A 1 202 ? 6.592 -30.962 -0.898 1.00 87.44 202 SER A O 1
ATOM 1521 N N . LEU A 1 203 ? 7.171 -30.238 1.155 1.00 84.88 203 LEU A N 1
ATOM 1522 C CA . LEU A 1 203 ? 5.799 -29.928 1.564 1.00 84.88 203 LEU A CA 1
ATOM 1523 C C . LEU A 1 203 ? 5.156 -28.892 0.623 1.00 84.88 203 LEU A C 1
ATOM 1525 O O . LEU A 1 203 ? 3.982 -29.007 0.288 1.00 84.88 203 LEU A O 1
ATOM 1529 N N . SER A 1 204 ? 5.955 -27.955 0.103 1.00 83.50 204 SER A N 1
ATOM 1530 C CA . SER A 1 204 ? 5.562 -26.978 -0.922 1.00 83.50 204 SER A CA 1
ATOM 1531 C C . SER A 1 204 ? 5.140 -27.612 -2.243 1.00 83.50 204 SER A C 1
ATOM 1533 O O . SER A 1 204 ? 4.143 -27.195 -2.831 1.00 83.50 204 SER A O 1
ATOM 1535 N N . GLN A 1 205 ? 5.883 -28.616 -2.713 1.00 86.44 205 GLN A N 1
ATOM 1536 C CA . GLN A 1 205 ? 5.556 -29.316 -3.952 1.00 86.44 205 GLN A CA 1
ATOM 1537 C C . GLN A 1 205 ? 4.292 -30.170 -3.773 1.00 86.44 205 GLN A C 1
ATOM 1539 O O . GLN A 1 205 ? 3.377 -30.076 -4.584 1.00 86.44 205 GLN A O 1
ATOM 1544 N N . ILE A 1 206 ? 4.187 -30.901 -2.657 1.00 84.88 206 ILE A N 1
ATOM 1545 C CA . ILE A 1 206 ? 3.012 -31.723 -2.332 1.00 84.88 206 ILE A CA 1
ATOM 1546 C C . ILE A 1 206 ? 1.756 -30.855 -2.182 1.00 84.88 206 ILE A C 1
ATOM 1548 O O . ILE A 1 206 ? 0.709 -31.200 -2.728 1.00 84.88 206 ILE A O 1
ATOM 1552 N N . ALA A 1 207 ? 1.844 -29.718 -1.486 1.00 85.88 207 ALA A N 1
ATOM 1553 C CA . ALA A 1 207 ? 0.716 -28.807 -1.320 1.00 85.88 207 ALA A CA 1
ATOM 1554 C C . ALA A 1 207 ? 0.225 -28.262 -2.669 1.00 85.88 207 ALA A C 1
ATOM 1556 O O . ALA A 1 207 ? -0.973 -28.288 -2.956 1.00 85.88 207 ALA A O 1
ATOM 1557 N N . LYS A 1 208 ? 1.161 -27.848 -3.532 1.00 80.88 208 LYS A N 1
ATOM 1558 C CA . LYS A 1 208 ? 0.861 -27.361 -4.881 1.00 80.88 208 LYS A CA 1
ATOM 1559 C C . LYS A 1 208 ? 0.181 -28.427 -5.741 1.00 80.88 208 LYS A C 1
ATOM 1561 O O . LYS A 1 208 ? -0.811 -28.122 -6.399 1.00 80.88 208 LYS A O 1
ATOM 1566 N N . ASP A 1 209 ? 0.691 -29.655 -5.719 1.00 82.00 209 ASP A N 1
ATOM 1567 C CA . ASP A 1 209 ? 0.173 -30.755 -6.539 1.00 82.00 209 ASP A CA 1
ATOM 1568 C C . ASP A 1 209 ? -1.224 -31.216 -6.085 1.00 82.00 209 ASP A C 1
ATOM 1570 O O . ASP A 1 209 ? -1.989 -31.748 -6.887 1.00 82.00 209 ASP A O 1
ATOM 1574 N N . ASN A 1 210 ? -1.591 -30.936 -4.830 1.00 82.12 210 ASN A N 1
ATOM 1575 C CA . ASN A 1 210 ? -2.888 -31.278 -4.239 1.00 82.12 210 ASN A CA 1
ATOM 1576 C C . ASN A 1 210 ? -3.805 -30.062 -4.023 1.00 82.12 210 ASN A C 1
ATOM 1578 O O . ASN A 1 210 ? -4.774 -30.149 -3.278 1.00 82.12 210 ASN A O 1
ATOM 1582 N N . ASN A 1 211 ? -3.529 -28.929 -4.682 1.00 80.12 211 ASN A N 1
ATOM 1583 C CA . ASN A 1 211 ? -4.336 -27.700 -4.613 1.00 80.12 211 ASN A CA 1
ATOM 1584 C C . ASN A 1 211 ? -4.631 -27.197 -3.182 1.00 80.12 211 ASN A C 1
ATOM 1586 O O . ASN A 1 211 ? -5.656 -26.557 -2.947 1.00 80.12 211 ASN A O 1
ATOM 1590 N N . THR A 1 212 ? -3.724 -27.446 -2.240 1.00 84.19 212 THR A N 1
ATOM 1591 C CA . THR A 1 212 ? -3.786 -26.930 -0.868 1.00 84.19 212 THR A CA 1
ATOM 1592 C C . THR A 1 212 ? -2.635 -25.950 -0.624 1.00 84.19 212 THR A C 1
ATOM 1594 O O . THR A 1 212 ? -1.822 -25.686 -1.514 1.00 84.19 212 THR A O 1
ATOM 1597 N N . THR A 1 213 ? -2.563 -25.359 0.564 1.00 84.94 213 THR A N 1
ATOM 1598 C CA . THR A 1 213 ? -1.419 -24.531 0.967 1.00 84.94 213 THR A CA 1
ATOM 1599 C C . THR A 1 213 ? -0.502 -25.306 1.899 1.00 84.94 213 THR A C 1
ATOM 1601 O O . THR A 1 213 ? -0.902 -26.295 2.512 1.00 84.94 213 THR A O 1
ATOM 1604 N N . VAL A 1 214 ? 0.752 -24.865 2.001 1.00 86.06 214 VAL A N 1
ATOM 1605 C CA . VAL A 1 214 ? 1.732 -25.484 2.902 1.00 86.06 214 VAL A CA 1
ATOM 1606 C C . VAL A 1 214 ? 1.253 -25.388 4.343 1.00 86.06 214 VAL A C 1
ATOM 1608 O O . VAL A 1 214 ? 1.374 -26.352 5.085 1.00 86.06 214 VAL A O 1
ATOM 1611 N N . GLU A 1 215 ? 0.653 -24.258 4.711 1.00 84.94 215 GLU A N 1
ATOM 1612 C CA . GLU A 1 215 ? 0.125 -23.999 6.046 1.00 84.94 215 GLU A CA 1
ATOM 1613 C C . GLU A 1 215 ? -1.068 -24.907 6.355 1.00 84.94 215 GLU A C 1
ATOM 1615 O O . GLU A 1 215 ? -1.078 -25.554 7.396 1.00 84.94 215 GLU A O 1
ATOM 1620 N N . ALA A 1 216 ? -2.026 -25.028 5.429 1.00 81.62 216 ALA A N 1
ATOM 1621 C CA . ALA A 1 216 ? -3.189 -25.893 5.610 1.00 81.62 216 ALA A CA 1
ATOM 1622 C C . ALA A 1 216 ? -2.795 -27.378 5.667 1.00 81.62 216 ALA A C 1
ATOM 1624 O O . ALA A 1 216 ? -3.336 -28.138 6.467 1.00 81.62 216 ALA A O 1
ATOM 1625 N N . LEU A 1 217 ? -1.826 -27.796 4.845 1.00 87.44 217 LEU A N 1
ATOM 1626 C CA . LEU A 1 217 ? -1.310 -29.162 4.850 1.00 87.44 217 LEU A CA 1
ATOM 1627 C C . LEU A 1 217 ? -0.485 -29.465 6.111 1.00 87.44 217 LEU A C 1
ATOM 1629 O O . LEU A 1 217 ? -0.578 -30.570 6.646 1.00 87.44 217 LEU A O 1
ATOM 1633 N N . ALA A 1 218 ? 0.302 -28.499 6.589 1.00 85.44 218 ALA A N 1
ATOM 1634 C CA . ALA A 1 218 ? 1.075 -28.609 7.819 1.00 85.44 218 ALA A CA 1
ATOM 1635 C C . ALA A 1 218 ? 0.168 -28.691 9.048 1.00 85.44 218 ALA A C 1
ATOM 1637 O O . ALA A 1 218 ? 0.362 -29.573 9.879 1.00 85.44 218 ALA A O 1
ATOM 1638 N N . GLU A 1 219 ? -0.852 -27.835 9.128 1.00 86.25 219 GLU A N 1
ATOM 1639 C CA . GLU A 1 219 ? -1.839 -27.838 10.210 1.00 86.25 219 GLU A CA 1
ATOM 1640 C C . GLU A 1 219 ? -2.620 -29.157 10.243 1.00 86.25 219 GLU A C 1
ATOM 1642 O O . GLU A 1 219 ? -2.725 -29.786 11.295 1.00 86.25 219 GLU A O 1
ATOM 1647 N N . LEU A 1 220 ? -3.069 -29.640 9.078 1.00 87.25 220 LEU A N 1
ATOM 1648 C CA . LEU A 1 220 ? -3.778 -30.917 8.945 1.00 87.25 220 LEU A CA 1
ATOM 1649 C C . LEU A 1 220 ? -2.948 -32.121 9.422 1.00 87.25 220 LEU A C 1
ATOM 1651 O O . LEU A 1 220 ? -3.509 -33.102 9.902 1.00 87.25 220 LEU A O 1
ATOM 1655 N N . ASN A 1 221 ? -1.622 -32.048 9.292 1.00 87.81 221 ASN A N 1
ATOM 1656 C CA . ASN A 1 221 ? -0.705 -33.145 9.603 1.00 87.81 221 ASN A CA 1
ATOM 1657 C C . ASN A 1 221 ? 0.158 -32.899 10.851 1.00 87.81 221 ASN A C 1
ATOM 1659 O O . ASN A 1 221 ? 1.075 -33.678 11.112 1.00 87.81 221 ASN A O 1
ATOM 1663 N N . GLY A 1 222 ? -0.106 -31.832 11.614 1.00 87.62 222 GLY A N 1
ATOM 1664 C CA . GLY A 1 222 ? 0.648 -31.490 12.824 1.00 87.62 222 GLY A CA 1
ATOM 1665 C C . GLY A 1 222 ? 2.141 -31.225 12.585 1.00 87.62 222 GLY A C 1
ATOM 1666 O O . GLY A 1 222 ? 2.969 -31.561 13.430 1.00 87.62 222 GLY A O 1
ATOM 1667 N N . ILE A 1 223 ? 2.511 -30.673 11.427 1.00 87.50 223 ILE A N 1
ATOM 1668 C CA . ILE A 1 223 ? 3.907 -30.385 11.071 1.00 87.50 223 ILE A CA 1
ATOM 1669 C C . ILE A 1 223 ? 4.292 -29.004 11.610 1.00 87.50 223 ILE A C 1
ATOM 1671 O O . ILE A 1 223 ? 3.840 -27.983 11.100 1.00 87.50 223 ILE A O 1
ATOM 1675 N N . GLU A 1 224 ? 5.168 -28.971 12.614 1.00 78.19 224 GLU A N 1
ATOM 1676 C CA . GLU A 1 224 ? 5.646 -27.723 13.233 1.00 78.19 224 GLU A CA 1
ATOM 1677 C C . GLU A 1 224 ? 6.699 -26.993 12.384 1.00 78.19 224 GLU A C 1
ATOM 1679 O O . GLU A 1 224 ? 6.726 -25.765 12.330 1.00 78.19 224 GLU A O 1
ATOM 1684 N N . ASP A 1 225 ? 7.571 -27.745 11.704 1.00 81.19 225 ASP A N 1
ATOM 1685 C CA . ASP A 1 225 ? 8.609 -27.206 10.822 1.00 81.19 225 ASP A CA 1
ATOM 1686 C C . ASP A 1 225 ? 8.363 -27.679 9.388 1.00 81.19 225 ASP A C 1
ATOM 1688 O O . ASP A 1 225 ? 8.698 -28.801 9.008 1.00 81.19 225 ASP A O 1
ATOM 1692 N N . VAL A 1 226 ? 7.781 -26.799 8.574 1.00 81.38 226 VAL A N 1
ATOM 1693 C CA . VAL A 1 226 ? 7.394 -27.071 7.178 1.00 81.38 226 VAL A CA 1
ATOM 1694 C C . VAL A 1 226 ? 8.576 -27.429 6.267 1.00 81.38 226 VAL A C 1
ATOM 1696 O O . VAL A 1 226 ? 8.373 -27.977 5.183 1.00 81.38 226 VAL A O 1
ATOM 1699 N N . ASN A 1 227 ? 9.813 -27.157 6.705 1.00 82.19 227 ASN A N 1
ATOM 1700 C CA . ASN A 1 227 ? 11.035 -27.527 5.988 1.00 82.19 227 ASN A CA 1
ATOM 1701 C C . ASN A 1 227 ? 11.558 -28.920 6.372 1.00 82.19 227 ASN A C 1
ATOM 1703 O O . ASN A 1 227 ? 12.555 -29.373 5.809 1.00 82.19 227 ASN A O 1
ATOM 1707 N N . LYS A 1 228 ? 10.919 -29.602 7.330 1.00 80.06 228 LYS A N 1
ATOM 1708 C CA . LYS A 1 228 ? 11.328 -30.917 7.830 1.00 80.06 228 LYS A CA 1
ATOM 1709 C C . LYS A 1 228 ? 10.203 -31.931 7.673 1.00 80.06 228 LYS A C 1
ATOM 1711 O O . LYS A 1 228 ? 9.455 -32.208 8.605 1.00 80.06 228 LYS A O 1
ATOM 1716 N N . ILE A 1 229 ? 10.147 -32.529 6.488 1.00 85.19 229 ILE A N 1
ATOM 1717 C CA . ILE A 1 229 ? 9.377 -33.748 6.232 1.00 85.19 229 ILE A CA 1
ATOM 1718 C C . ILE A 1 229 ? 10.326 -34.911 5.959 1.00 85.19 229 ILE A C 1
ATOM 1720 O O . ILE A 1 229 ? 11.407 -34.725 5.395 1.00 85.19 229 ILE A O 1
ATOM 1724 N N . TYR A 1 230 ? 9.937 -36.113 6.372 1.00 84.44 230 TYR A N 1
ATOM 1725 C CA . TYR A 1 230 ? 10.794 -37.293 6.291 1.00 84.44 230 TYR A CA 1
ATOM 1726 C C . TYR A 1 230 ? 10.331 -38.243 5.194 1.00 84.44 230 TYR A C 1
ATOM 1728 O O . TYR A 1 230 ? 9.140 -38.461 4.990 1.00 84.44 230 TYR A O 1
ATOM 1736 N N . ILE A 1 231 ? 11.287 -38.865 4.505 1.00 85.50 231 ILE A N 1
ATOM 1737 C CA . ILE A 1 231 ? 10.989 -39.915 3.529 1.00 85.50 231 ILE A CA 1
ATOM 1738 C C . ILE A 1 231 ? 10.240 -41.047 4.241 1.00 85.50 231 ILE A C 1
ATOM 1740 O O . ILE A 1 231 ? 10.691 -41.559 5.262 1.00 85.50 231 ILE A O 1
ATOM 1744 N N . GLY A 1 232 ? 9.103 -41.448 3.681 1.00 72.50 232 GLY A N 1
ATOM 1745 C CA . GLY A 1 232 ? 8.221 -42.460 4.246 1.00 72.50 232 GLY A CA 1
ATOM 1746 C C . GLY A 1 232 ? 7.161 -41.924 5.211 1.00 72.50 232 GLY A C 1
ATOM 1747 O O . GLY A 1 232 ? 6.337 -42.720 5.650 1.00 72.50 232 GLY A O 1
ATOM 1748 N N . GLN A 1 233 ? 7.148 -40.622 5.510 1.00 88.06 233 GLN A N 1
ATOM 1749 C CA . GLN A 1 233 ? 6.082 -39.978 6.277 1.00 88.06 233 GLN A CA 1
ATOM 1750 C C . GLN A 1 233 ? 4.763 -40.020 5.496 1.00 88.06 233 GLN A C 1
ATOM 1752 O O . GLN A 1 233 ? 4.751 -39.771 4.292 1.00 88.06 233 GLN A O 1
ATOM 1757 N N . GLU A 1 234 ? 3.662 -40.342 6.168 1.00 87.94 234 GLU A N 1
ATOM 1758 C CA . GLU A 1 234 ? 2.321 -40.326 5.579 1.00 87.94 234 GLU A CA 1
ATOM 1759 C C . GLU A 1 234 ? 1.654 -38.981 5.865 1.00 87.94 234 GLU A C 1
ATOM 1761 O O . GLU A 1 234 ? 1.647 -38.518 7.004 1.00 87.94 234 GLU A O 1
ATOM 1766 N N . LEU A 1 235 ? 1.131 -38.349 4.817 1.00 86.94 235 LEU A N 1
ATOM 1767 C CA . LEU A 1 235 ? 0.417 -37.082 4.874 1.00 86.94 235 LEU A CA 1
ATOM 1768 C C . LEU A 1 235 ? -1.033 -37.299 4.461 1.00 86.94 235 LEU A C 1
ATOM 1770 O O . LEU A 1 235 ? -1.304 -37.848 3.394 1.00 86.94 235 LEU A O 1
ATOM 1774 N N . VAL A 1 236 ? -1.956 -36.840 5.293 1.00 85.06 236 VAL A N 1
ATOM 1775 C CA . VAL A 1 236 ? -3.381 -36.742 4.998 1.00 85.06 236 VAL A CA 1
ATOM 1776 C C . VAL A 1 236 ? -3.617 -35.521 4.110 1.00 85.06 236 VAL A C 1
ATOM 1778 O O . VAL A 1 236 ? -3.102 -34.434 4.381 1.00 85.06 236 VAL A O 1
ATOM 1781 N N . LEU A 1 237 ? -4.385 -35.716 3.042 1.00 82.06 237 LEU A N 1
ATOM 1782 C CA . LEU A 1 237 ? -4.796 -34.713 2.064 1.00 82.06 237 LEU A CA 1
ATOM 1783 C C . LEU A 1 237 ? -6.320 -34.517 2.161 1.00 82.06 237 LEU A C 1
ATOM 1785 O O . LEU A 1 237 ? -7.048 -35.483 2.403 1.00 82.06 237 LEU A O 1
ATOM 1789 N N . ASN A 1 238 ? -6.781 -33.274 1.984 1.00 65.06 238 ASN A N 1
ATOM 1790 C CA . ASN A 1 238 ? -8.180 -32.838 2.118 1.00 65.06 238 ASN A CA 1
ATOM 1791 C C . ASN A 1 238 ? -8.698 -32.154 0.854 1.00 65.06 238 ASN A C 1
ATOM 1793 O O . ASN A 1 238 ? -7.864 -31.555 0.139 1.00 65.06 238 ASN A O 1
#

Radius of gyration: 23.43 Å; chains: 1; bounding box: 61×57×51 Å

Sequence (238 aa):
MFNENESTALSDIVKKQVSKNKSSISYRDYDREGGKGIGYGMGIPDLSDPRKSLKMTLGKGSIVRDGSGNVMVVDEYDFAGGGNLKKLPLGEKVQALIDAVTNPDISKYGIAHLFAEAFGSTEGEGASVRAKVGTAETLGLSIEQLNKLPTLEEYESKNKGRIKQRKAKAAETVEPIKETAVAQEPEPIKETATLKVKSGDSLSQIAKDNNTTVEALAELNGIEDVNKIYIGQELVLN

pLDDT: mean 76.81, std 16.9, range [29.98, 96.5]

Foldseek 3Di:
DADPQLLVLVLVLVLVQLVVLHFKDALCSLPVVVPPDQAFQDADDPCVRSSSVCCVVAHTWGWAAEPVQFIKTKHQDAPPLPDCLCVDPPVVLVVVLVVLVPDPSGHPSNSVNSCCNNDNDHQQRGDMDIGGSGHCVVSVHDPVSSVSGHHPVRVCVVCVVSPVPPPPPDPPPPDDDDDDDDDDDDDPDDPWDKDFAAPPDALCVVCVVQVHHSVVQCVQAVNPDSRDDDGGDITIGD